Protein AF-X0UJY9-F1 (afdb_monomer)

Foldseek 3Di:
DDQPDADPPDQFFDPLFDTDPDDDAAQPPDADDDPRLVVLVCCCVDCLVCVQVPDPCNPCQDFLLVHQHHDAQVVLQSLLVLLSSCLRNVPVSSPVVNVSSVVSQLVQADPQLDTTGPCQPQCQAPQDRATARLCVNVLRNLSSLRSVCRRPVPPSSLVSVVSNLSSQLPQDPRHYQDADDAPDCAPPRHPDSSSSVLQQVLLSCLVSLSVSCSVPNDCSSVVSNVVSLVSNYAQNPPQRDPPPVSSVNVVCRLVSCCRNPVDCVSVD

Mean predicted aligned error: 4.6 Å

Solvent-accessible surface area (backbone atoms only — not comparable to full-atom values): 14941 Å² total; per-residue (Å²): 122,83,60,92,62,80,65,89,88,52,90,42,61,39,87,79,39,48,72,61,72,77,65,78,76,49,53,69,77,67,76,70,56,71,72,59,33,52,54,51,51,50,35,52,78,29,65,72,55,46,36,64,83,77,36,78,67,58,38,82,47,16,3,44,52,63,28,90,45,69,46,53,51,69,52,21,53,50,44,35,53,43,42,54,49,16,68,63,70,61,42,68,69,49,38,51,53,41,52,53,50,51,55,32,32,61,68,32,55,45,95,74,19,51,62,38,25,64,86,35,49,67,41,65,24,92,78,39,98,49,38,28,50,54,57,48,34,49,51,39,35,50,53,33,50,50,44,46,28,53,58,70,62,49,70,68,46,61,60,49,54,54,32,31,53,49,29,63,62,65,45,52,80,90,30,38,70,60,72,71,59,87,96,46,92,39,50,85,59,44,88,52,58,69,64,33,58,33,18,67,40,28,46,63,42,33,66,58,40,49,52,49,30,45,75,74,50,62,69,69,43,57,56,41,35,50,48,33,46,70,38,24,51,71,63,76,56,98,64,44,34,91,52,67,68,50,32,63,57,48,70,48,43,38,59,60,48,28,34,61,68,70,47,69,79,41,78,110

pLDDT: mean 91.96, std 9.15, range [49.34, 98.88]

Sequence (268 aa):
PDVSKANRHYVSNRGALTPNPLVKLPLGAVRPKGWLKHQLDLMVDGMIGRLQEVSHFLADDNGWLGGEKEGWEEQAYWFRGFYAMARLTGDERCCRIADEWIEKVLATAEADGYYGPSCCKDIKSRKSTRKVTDLWPHMIMNDALILHHEFTGDERIIPLLKKFFRYCKNIPEREFIPPLTRGIDVAPEFDSWKITVQIPRAVDMCPQIYWLYNHVGGKWLLDLATRFHQHCSGPEDNWLARHIVNFTQRFSYPGIYFQQSRRPWHLE

Secondary structure (DSSP, 8-state):
---SS--SSS--PPTTSPP-SSPPPPTTSS---HHHHHHHHHHHHSHHHHGGGT-GGGSTTSGGGT-SS--SHHHHHHHHHHHHHHHHH--HHHHHHHHHHHHHHHHT--TTS--S-GGGSSEEPSSSS-EE---HHHHHHHHHHHHHHHHH--TTHHHHHHHHHHHHHHS-GGGSSPPPPTT-SS-TTSS-THHHHTTTTGGGGHHHHHHHHHHH--HHHHHHHHHHHHHSPPPSSTTS-SSHHHHHHHTTHHHHHHHHH--GGG--

Structure (mmCIF, N/CA/C/O backbone):
data_AF-X0UJY9-F1
#
_entry.id   AF-X0UJY9-F1
#
loop_
_atom_site.group_PDB
_atom_site.id
_atom_site.type_symbol
_atom_site.label_atom_id
_atom_site.label_alt_id
_atom_site.label_comp_id
_atom_site.label_asym_id
_atom_site.label_entity_id
_atom_site.label_seq_id
_atom_site.pdbx_PDB_ins_code
_atom_site.Cartn_x
_atom_site.Cartn_y
_atom_site.Cartn_z
_atom_site.occupancy
_atom_site.B_iso_or_equiv
_atom_site.auth_seq_id
_atom_site.auth_comp_id
_atom_site.auth_asym_id
_atom_site.auth_atom_id
_atom_site.pdbx_PDB_model_num
ATOM 1 N N . PRO A 1 1 ? -14.573 -24.803 -1.722 1.00 66.62 1 PRO A N 1
ATOM 2 C CA . PRO A 1 1 ? -15.746 -23.896 -1.658 1.00 66.62 1 PRO A CA 1
ATOM 3 C C . PRO A 1 1 ? -16.282 -23.649 -3.069 1.00 66.62 1 PRO A C 1
ATOM 5 O O . PRO A 1 1 ? -15.478 -23.641 -3.997 1.00 66.62 1 PRO A O 1
ATOM 8 N N . ASP A 1 2 ? -17.597 -23.508 -3.238 1.00 74.81 2 ASP A N 1
ATOM 9 C CA . ASP A 1 2 ? -18.189 -23.223 -4.551 1.00 74.81 2 ASP A CA 1
ATOM 10 C C . ASP A 1 2 ? -17.760 -21.829 -5.048 1.00 74.81 2 ASP A C 1
ATOM 12 O O . ASP A 1 2 ? -17.785 -20.858 -4.295 1.00 74.81 2 ASP A O 1
ATOM 16 N N . VAL A 1 3 ? -17.348 -21.750 -6.313 1.00 79.88 3 VAL A N 1
ATOM 17 C CA . VAL A 1 3 ? -16.911 -20.526 -7.006 1.00 79.88 3 VAL A CA 1
ATOM 18 C C . VAL A 1 3 ? -17.793 -20.189 -8.215 1.00 79.88 3 VAL A C 1
ATOM 20 O O . VAL A 1 3 ? -17.467 -19.296 -8.995 1.00 79.88 3 VAL A O 1
ATOM 23 N N . SER A 1 4 ? -18.915 -20.895 -8.382 1.00 77.44 4 SER A N 1
ATOM 24 C CA . SER A 1 4 ? -19.861 -20.709 -9.489 1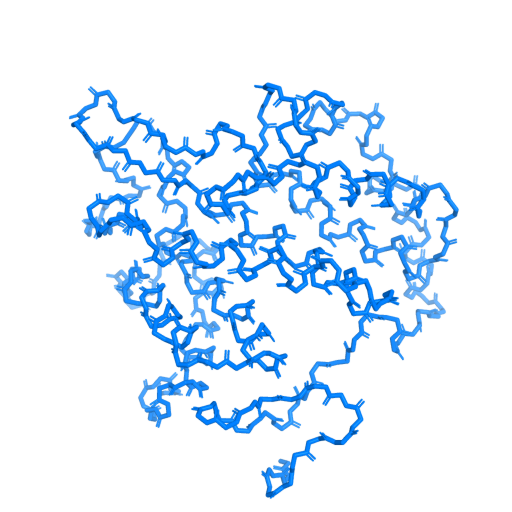.00 77.44 4 SER A CA 1
ATOM 25 C C . SER A 1 4 ? -20.606 -19.370 -9.439 1.00 77.44 4 SER A C 1
ATOM 27 O O . SER A 1 4 ? -21.122 -18.911 -10.459 1.00 77.44 4 SER A O 1
ATOM 29 N N . LYS A 1 5 ? -20.654 -18.720 -8.268 1.00 74.81 5 LYS A N 1
ATOM 30 C CA . LYS A 1 5 ? -21.301 -17.420 -8.048 1.00 74.81 5 LYS A CA 1
ATOM 31 C C . LYS A 1 5 ? -20.340 -16.442 -7.382 1.00 74.81 5 LYS A C 1
ATOM 33 O O . LYS A 1 5 ? -19.587 -16.808 -6.484 1.00 74.81 5 LYS A O 1
ATOM 38 N N . ALA A 1 6 ? -20.403 -15.181 -7.804 1.00 76.00 6 ALA A N 1
ATOM 39 C CA . ALA A 1 6 ? -19.649 -14.103 -7.174 1.00 76.00 6 ALA A CA 1
ATOM 40 C C . ALA A 1 6 ? -20.185 -13.794 -5.765 1.00 76.00 6 ALA A C 1
ATOM 42 O O . ALA A 1 6 ? -21.376 -13.959 -5.483 1.00 76.00 6 ALA A O 1
ATOM 43 N N . ASN A 1 7 ? -19.304 -13.311 -4.886 1.00 80.88 7 ASN A N 1
ATOM 44 C CA . ASN A 1 7 ? -19.707 -12.822 -3.573 1.00 80.88 7 ASN A CA 1
ATOM 45 C C . ASN A 1 7 ? -20.559 -11.551 -3.746 1.00 80.88 7 ASN A C 1
ATOM 47 O O . ASN A 1 7 ? -20.170 -10.633 -4.462 1.00 80.88 7 ASN A O 1
ATOM 51 N N . ARG A 1 8 ? -21.729 -11.506 -3.100 1.00 82.81 8 ARG A N 1
ATOM 52 C CA . ARG A 1 8 ? -22.664 -10.365 -3.159 1.00 82.81 8 ARG A CA 1
ATOM 53 C C . ARG A 1 8 ? -22.526 -9.372 -2.000 1.00 82.81 8 ARG A C 1
ATOM 55 O O . ARG A 1 8 ? -23.182 -8.340 -2.012 1.00 82.81 8 ARG A O 1
ATOM 62 N N . HIS A 1 9 ? -21.758 -9.724 -0.972 1.00 85.38 9 HIS A N 1
ATOM 63 C CA . HIS A 1 9 ? -21.620 -8.964 0.273 1.00 85.38 9 HIS A CA 1
ATOM 64 C C . HIS A 1 9 ? -20.364 -8.092 0.285 1.00 85.38 9 HIS A C 1
ATOM 66 O O . HIS A 1 9 ? -20.382 -7.011 0.864 1.00 85.38 9 HIS A O 1
ATOM 72 N N . TYR A 1 10 ? -19.292 -8.548 -0.363 1.00 88.69 10 TYR A N 1
ATOM 73 C CA . TYR A 1 10 ? -18.009 -7.852 -0.416 1.00 88.69 10 TYR A CA 1
ATOM 74 C C . TYR A 1 10 ? -17.441 -7.879 -1.830 1.00 88.69 10 TYR A C 1
ATOM 76 O O . TYR A 1 10 ? -17.706 -8.812 -2.593 1.00 88.69 10 TYR A O 1
ATOM 84 N N . VAL A 1 11 ? -16.628 -6.874 -2.160 1.00 89.12 11 VAL A N 1
ATOM 85 C CA . VAL A 1 11 ? -15.929 -6.793 -3.446 1.00 89.12 11 VAL A CA 1
ATOM 86 C C . VAL A 1 11 ? -15.069 -8.044 -3.635 1.00 89.12 11 VAL A C 1
ATOM 88 O O . VAL A 1 11 ? -14.169 -8.325 -2.846 1.00 89.12 11 VAL A O 1
ATOM 91 N N . SER A 1 12 ? -15.356 -8.803 -4.690 1.00 91.25 12 SER A N 1
ATOM 92 C CA . SER A 1 12 ? -14.607 -9.998 -5.077 1.00 91.25 12 SER A CA 1
ATOM 93 C C . SER A 1 12 ? -13.863 -9.788 -6.391 1.00 91.25 12 SER A C 1
ATOM 95 O O . SER A 1 12 ? -14.054 -8.784 -7.078 1.00 91.25 12 SER A O 1
ATOM 97 N N . ASN A 1 13 ? -13.054 -10.778 -6.768 1.00 93.19 13 ASN A N 1
ATOM 98 C CA . ASN A 1 13 ? -12.355 -10.776 -8.046 1.00 93.19 13 ASN A CA 1
ATOM 99 C C . ASN A 1 13 ? -13.318 -10.559 -9.219 1.00 93.19 13 ASN A C 1
ATOM 101 O O . ASN A 1 13 ? -14.254 -11.331 -9.434 1.00 93.19 13 ASN A O 1
ATOM 105 N N . ARG A 1 14 ? -13.070 -9.488 -9.972 1.00 93.25 14 ARG A N 1
ATOM 106 C CA . ARG A 1 14 ? -13.742 -9.179 -11.233 1.00 93.25 14 ARG A CA 1
ATOM 107 C C . ARG A 1 14 ? -13.273 -10.157 -12.317 1.00 93.25 14 ARG A C 1
ATOM 109 O O . ARG A 1 14 ? -12.194 -10.741 -12.216 1.00 93.25 14 ARG A O 1
ATOM 116 N N . GLY A 1 15 ? -14.073 -10.321 -13.377 1.00 88.81 15 GLY A N 1
ATOM 117 C CA . GLY A 1 15 ? -13.720 -11.152 -14.537 1.00 88.81 15 GLY A CA 1
ATOM 118 C C . GLY A 1 15 ? -12.308 -10.867 -15.069 1.00 88.81 15 GLY A C 1
ATOM 119 O O 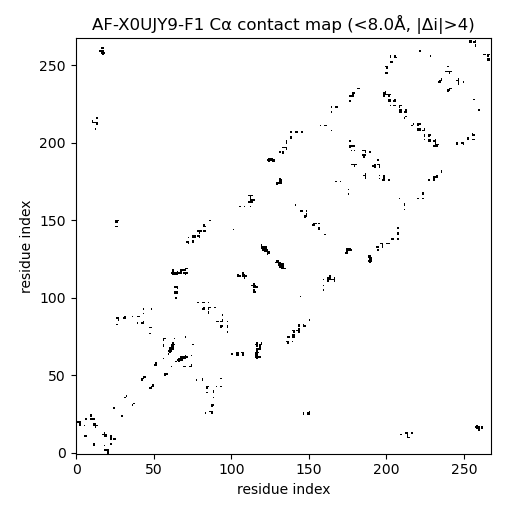. GLY A 1 15 ? -11.789 -9.776 -14.876 1.00 88.81 15 GLY A O 1
ATOM 120 N N . ALA A 1 16 ? -11.692 -11.846 -15.735 1.00 92.50 16 ALA A N 1
ATOM 121 C CA . ALA A 1 16 ? -10.251 -11.954 -16.037 1.00 92.50 16 ALA A CA 1
ATOM 122 C C . ALA A 1 16 ? -9.356 -12.395 -14.860 1.00 92.50 16 ALA A C 1
ATOM 124 O O . ALA A 1 16 ? -8.394 -13.119 -15.106 1.00 92.50 16 ALA A O 1
ATOM 125 N N . LEU A 1 17 ? -9.729 -12.131 -13.602 1.00 94.69 17 LEU A N 1
ATOM 126 C CA . LEU A 1 17 ? -9.126 -12.813 -12.449 1.00 94.69 17 LEU A CA 1
ATOM 127 C C . LEU A 1 17 ? -9.852 -14.139 -12.149 1.00 94.69 17 LEU A C 1
ATOM 129 O O . LEU A 1 17 ? -11.002 -14.334 -12.553 1.00 94.69 17 LEU A O 1
ATOM 133 N N . THR A 1 18 ? -9.177 -15.083 -11.498 1.00 92.75 18 THR A N 1
ATOM 134 C CA .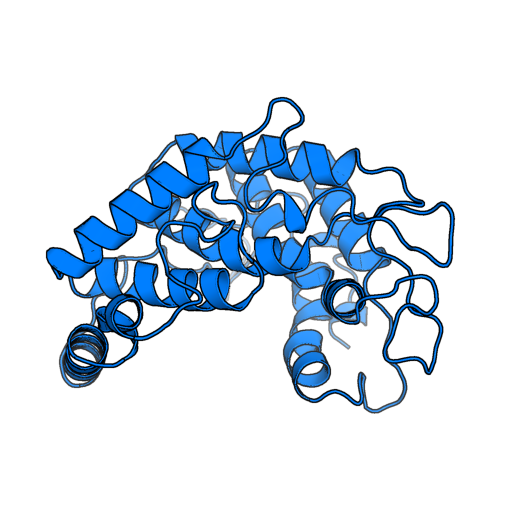 THR A 1 18 ? -9.764 -16.328 -10.983 1.00 92.75 18 THR A CA 1
ATOM 135 C C . THR A 1 18 ? -10.708 -15.989 -9.828 1.00 92.75 18 THR A C 1
ATOM 137 O O . THR A 1 18 ? -10.344 -15.163 -8.985 1.00 92.75 18 THR A O 1
ATOM 140 N N . PRO A 1 19 ? -11.904 -16.597 -9.744 1.00 90.44 19 PRO A N 1
ATOM 141 C CA . PRO A 1 19 ? -12.786 -16.415 -8.596 1.00 90.44 19 PRO A CA 1
ATOM 142 C C . PRO A 1 19 ? -12.069 -16.727 -7.277 1.00 90.44 19 PRO A C 1
ATOM 144 O O . PRO A 1 19 ? -11.432 -17.771 -7.148 1.00 90.44 19 PRO A O 1
ATOM 147 N N . ASN A 1 20 ? -12.179 -15.830 -6.295 1.00 86.31 20 ASN A N 1
ATOM 148 C CA . ASN A 1 20 ? -11.601 -16.048 -4.973 1.00 86.31 20 ASN A CA 1
ATOM 149 C C . ASN A 1 20 ? -12.651 -16.693 -4.045 1.00 86.31 20 ASN A C 1
ATOM 151 O O . ASN A 1 20 ? -13.625 -16.018 -3.697 1.00 86.31 20 ASN A O 1
ATOM 155 N N . PRO A 1 21 ? -12.474 -17.960 -3.620 1.00 84.88 21 PRO A N 1
ATOM 156 C CA . PRO A 1 21 ? -13.408 -18.624 -2.711 1.00 84.88 21 PRO A CA 1
ATOM 157 C C . PRO A 1 21 ? -13.386 -18.046 -1.287 1.00 84.88 21 PRO A C 1
ATOM 159 O O . PRO A 1 21 ? -14.316 -18.291 -0.522 1.00 84.88 21 PRO A O 1
ATOM 162 N N . LEU A 1 22 ? -12.333 -17.309 -0.919 1.00 88.31 22 LEU A N 1
ATOM 163 C CA . LEU A 1 22 ? -12.101 -16.742 0.408 1.00 88.31 22 LEU A CA 1
ATOM 164 C C . LEU A 1 22 ? -11.877 -15.230 0.288 1.00 88.31 22 LEU A C 1
ATOM 166 O O . LEU A 1 22 ? -10.753 -14.726 0.316 1.00 88.31 22 LEU A O 1
ATOM 170 N N . VAL A 1 23 ? -12.976 -14.495 0.116 1.00 89.50 23 VAL A N 1
ATOM 171 C CA . VAL A 1 23 ? -12.946 -13.030 0.030 1.00 89.50 23 VAL A CA 1
ATOM 172 C C . VAL A 1 23 ? -12.546 -12.441 1.386 1.00 89.50 23 VAL A C 1
ATOM 174 O O . VAL A 1 23 ? -13.140 -12.775 2.411 1.00 89.50 23 VAL A O 1
ATOM 177 N N . LYS A 1 24 ? -11.546 -11.552 1.383 1.00 91.06 24 LYS A N 1
ATOM 178 C CA . LYS A 1 24 ? -11.116 -10.798 2.568 1.00 91.06 24 LYS A CA 1
ATOM 179 C C . LYS A 1 24 ? -12.288 -9.959 3.096 1.00 91.06 24 LYS A C 1
ATOM 181 O O . LYS A 1 24 ? -12.947 -9.262 2.329 1.00 91.06 24 LYS A O 1
ATOM 186 N N . LEU A 1 25 ? -12.509 -9.990 4.408 1.00 93.38 25 LEU A N 1
ATOM 187 C CA . LEU A 1 25 ? -13.449 -9.084 5.066 1.00 93.38 25 LEU A CA 1
ATOM 188 C C . LEU A 1 25 ? -12.839 -7.673 5.178 1.00 93.38 25 LEU A C 1
ATOM 190 O O . LEU A 1 25 ? -11.663 -7.563 5.539 1.00 93.38 25 LEU A O 1
ATOM 194 N N . PRO A 1 26 ? -13.604 -6.601 4.899 1.00 94.19 26 PRO A N 1
ATOM 195 C CA . PRO A 1 26 ? -13.104 -5.237 5.033 1.00 94.19 26 PRO A CA 1
ATOM 196 C C . PRO A 1 26 ? -12.780 -4.911 6.4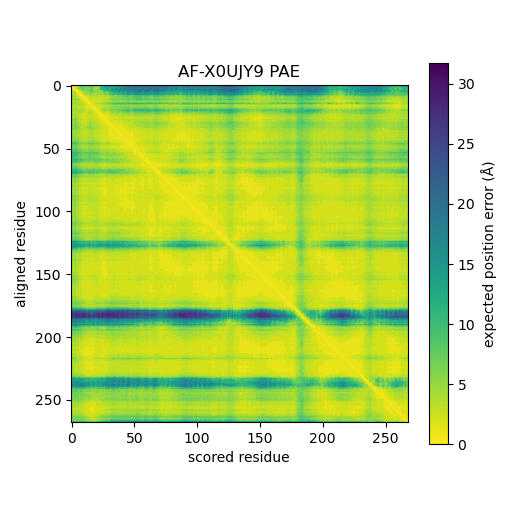96 1.00 94.19 26 PRO A C 1
ATOM 198 O O . PRO A 1 26 ? -13.348 -5.504 7.425 1.00 94.19 26 PRO A O 1
ATOM 201 N N . LEU A 1 27 ? -11.872 -3.955 6.710 1.00 95.62 27 LEU A N 1
ATOM 202 C CA . LEU A 1 27 ? -11.533 -3.496 8.056 1.00 95.62 27 LEU A CA 1
ATOM 203 C C . LEU A 1 27 ? -12.799 -3.073 8.820 1.00 95.62 27 LEU A C 1
ATOM 205 O O . LEU A 1 27 ? -13.642 -2.345 8.310 1.00 95.62 27 LEU A O 1
ATOM 209 N N . GLY A 1 28 ? -12.936 -3.545 10.059 1.00 94.19 28 GLY A N 1
ATOM 210 C CA . GLY A 1 28 ? -14.094 -3.261 10.910 1.00 94.19 28 GLY A CA 1
ATOM 211 C C . GLY A 1 28 ? -15.273 -4.230 10.769 1.00 94.19 28 GLY A C 1
ATOM 212 O O . GLY A 1 28 ? -16.159 -4.202 11.624 1.00 94.19 28 GLY A O 1
ATOM 213 N N . ALA A 1 29 ? -15.267 -5.138 9.784 1.00 95.19 29 ALA A N 1
ATOM 214 C CA . ALA A 1 29 ? -16.251 -6.226 9.707 1.00 95.19 29 ALA A CA 1
ATOM 215 C C . ALA A 1 29 ? -16.125 -7.224 10.874 1.00 95.19 29 ALA A C 1
ATOM 217 O O . ALA A 1 29 ? -17.100 -7.864 11.261 1.00 95.19 29 ALA A O 1
ATOM 218 N N . VAL A 1 30 ? -14.927 -7.337 11.454 1.00 93.75 30 VAL A N 1
ATOM 219 C CA . VAL A 1 30 ? -14.656 -8.104 12.673 1.00 93.75 30 VAL A CA 1
ATOM 220 C C . VAL A 1 30 ? -14.234 -7.136 13.771 1.00 93.75 30 VAL A C 1
ATOM 222 O O . VAL A 1 30 ? -13.411 -6.249 13.541 1.00 93.75 30 VAL A O 1
ATOM 225 N N . ARG A 1 31 ? -14.795 -7.306 14.973 1.00 93.50 31 ARG A N 1
ATOM 226 C CA . ARG A 1 31 ? -14.472 -6.485 16.147 1.00 93.50 31 ARG A CA 1
ATOM 227 C C . ARG A 1 31 ? -13.736 -7.312 17.201 1.00 93.50 31 ARG A C 1
ATOM 229 O O . ARG A 1 31 ? -14.208 -8.401 17.537 1.00 93.50 31 ARG A O 1
ATOM 236 N N . PRO A 1 32 ? -12.609 -6.813 17.736 1.00 95.19 32 PRO A N 1
ATOM 237 C CA . PRO A 1 32 ? -11.856 -7.520 18.762 1.00 95.19 32 PRO A CA 1
ATOM 238 C C . PRO A 1 32 ? -12.643 -7.560 20.081 1.00 95.19 32 PRO A C 1
ATOM 240 O O . PRO A 1 32 ? -13.285 -6.584 20.469 1.00 95.19 32 PRO A O 1
ATOM 243 N N . LYS A 1 33 ? -12.576 -8.689 20.793 1.00 96.62 33 LYS A N 1
ATOM 244 C CA . LYS A 1 33 ? -13.115 -8.875 22.154 1.00 96.62 33 LYS A CA 1
ATOM 245 C C . LYS A 1 33 ? -12.143 -9.711 22.993 1.00 96.62 33 LYS A C 1
ATOM 247 O O . LYS A 1 33 ? -11.236 -10.338 22.444 1.00 96.62 33 LYS A O 1
ATOM 252 N N . GLY A 1 34 ? -12.341 -9.727 24.312 1.00 97.56 34 GLY A N 1
ATOM 253 C CA . GLY A 1 34 ? -11.560 -10.549 25.242 1.00 97.56 34 GLY A CA 1
ATOM 254 C C . GLY A 1 34 ? -10.056 -10.289 25.135 1.00 97.56 34 GLY A C 1
ATOM 255 O O . GLY A 1 34 ? -9.628 -9.137 25.078 1.00 97.56 34 GLY A O 1
ATOM 256 N N . TRP A 1 35 ? -9.266 -11.363 25.062 1.00 98.12 35 TRP A N 1
ATOM 257 C CA . TRP A 1 35 ? -7.805 -11.282 24.990 1.00 98.12 35 TRP A CA 1
ATOM 258 C C . TRP A 1 35 ? -7.303 -10.420 23.822 1.00 98.12 35 TRP A C 1
ATOM 260 O O . TRP A 1 35 ? -6.432 -9.582 24.026 1.00 98.12 35 TRP A O 1
ATOM 270 N N . LEU A 1 36 ? -7.893 -10.541 22.625 1.00 96.62 36 LEU A N 1
ATOM 271 C CA . LEU A 1 36 ? -7.452 -9.759 21.464 1.00 96.62 36 LEU A CA 1
ATOM 272 C C . LEU A 1 36 ? -7.706 -8.255 21.647 1.00 96.62 36 LEU A C 1
ATOM 274 O O . LEU A 1 36 ? -6.856 -7.447 21.287 1.00 96.62 36 LEU A O 1
ATOM 278 N N . LYS A 1 37 ? -8.850 -7.872 22.232 1.00 97.31 37 LYS A N 1
ATOM 279 C CA . LYS A 1 37 ? -9.122 -6.463 22.569 1.00 97.31 37 LYS A CA 1
ATOM 280 C C . LYS A 1 37 ? -8.100 -5.948 23.577 1.00 97.31 37 LYS A C 1
ATOM 282 O O . LYS A 1 37 ? -7.539 -4.884 23.361 1.00 97.31 37 LYS A O 1
ATOM 287 N N . HIS A 1 38 ? -7.805 -6.736 24.607 1.00 98.00 38 HIS A N 1
ATOM 288 C CA . HIS A 1 38 ? -6.805 -6.369 25.603 1.00 98.00 38 HIS A CA 1
ATOM 289 C C . HIS A 1 38 ? -5.402 -6.189 24.996 1.00 98.00 38 HIS A C 1
ATOM 291 O O . HIS A 1 38 ? -4.722 -5.228 25.330 1.00 98.00 38 HIS A O 1
ATOM 297 N N . GLN A 1 39 ? -4.980 -7.054 24.064 1.00 97.88 39 GLN A N 1
ATOM 298 C CA . GLN A 1 39 ? -3.701 -6.875 23.363 1.00 97.88 39 GLN A CA 1
ATOM 299 C C . GLN A 1 39 ? -3.663 -5.578 22.543 1.00 97.88 39 GLN A C 1
ATOM 301 O O . GLN A 1 39 ? -2.655 -4.881 22.563 1.00 97.88 39 GLN A O 1
ATOM 306 N N . LEU A 1 40 ? -4.755 -5.224 21.860 1.00 97.56 40 LEU A N 1
ATOM 307 C CA . LEU A 1 40 ? -4.824 -3.962 21.120 1.00 97.56 40 LEU A CA 1
ATOM 308 C C . LEU A 1 40 ? -4.789 -2.742 22.048 1.00 97.56 40 LEU A C 1
ATOM 310 O O . LEU A 1 40 ? -4.131 -1.764 21.714 1.00 97.56 40 LEU A O 1
ATOM 314 N N . ASP A 1 41 ? -5.430 -2.813 23.215 1.00 97.75 41 ASP A N 1
ATOM 315 C CA . ASP A 1 41 ? -5.370 -1.744 24.221 1.00 97.75 41 ASP A CA 1
ATOM 316 C C . ASP A 1 41 ? -3.934 -1.550 24.731 1.00 97.75 41 ASP A C 1
ATOM 318 O O . ASP A 1 41 ? -3.423 -0.433 24.756 1.00 97.75 41 ASP A O 1
ATOM 322 N N . LEU A 1 42 ? -3.217 -2.648 25.002 1.00 98.19 42 LEU A N 1
ATOM 323 C CA . LEU A 1 42 ? -1.790 -2.591 25.339 1.00 98.19 42 LEU A CA 1
ATOM 324 C C . LEU A 1 42 ? -0.934 -2.007 24.204 1.00 98.19 42 LEU A C 1
ATOM 326 O O . LEU A 1 42 ? 0.062 -1.344 24.472 1.00 98.19 42 LEU A O 1
ATOM 330 N N . MET A 1 43 ? -1.289 -2.237 22.936 1.00 97.62 43 MET A N 1
ATOM 331 C CA . MET A 1 43 ? -0.582 -1.638 21.798 1.00 97.62 43 MET A CA 1
ATOM 332 C C . MET A 1 43 ? -0.865 -0.135 21.662 1.00 97.62 43 MET A C 1
ATOM 334 O O . MET A 1 43 ? 0.046 0.605 21.281 1.00 97.62 43 MET A O 1
ATOM 338 N N . VAL A 1 44 ? -2.084 0.314 21.989 1.00 98.19 44 VAL A N 1
ATOM 339 C CA . VAL A 1 44 ? -2.472 1.737 22.030 1.00 98.19 44 VAL A CA 1
ATOM 340 C C . VAL A 1 44 ? -1.671 2.491 23.096 1.00 98.19 44 VAL A C 1
ATOM 342 O O . VAL A 1 44 ? -1.146 3.574 22.815 1.00 98.19 44 VAL A O 1
ATOM 345 N N . ASP A 1 45 ? -1.533 1.901 24.283 1.00 97.62 45 ASP A N 1
ATOM 346 C CA . ASP A 1 45 ? -0.786 2.492 25.402 1.00 97.62 45 ASP A CA 1
ATOM 347 C C . ASP A 1 45 ? 0.731 2.259 25.303 1.00 97.62 45 ASP A C 1
ATOM 349 O O . ASP A 1 45 ? 1.528 2.940 25.956 1.00 97.62 45 ASP A O 1
ATOM 353 N N . GLY A 1 46 ? 1.135 1.286 24.487 1.00 96.25 46 GLY A N 1
ATOM 354 C CA . GLY A 1 46 ? 2.512 0.857 24.297 1.00 96.25 46 GLY A CA 1
ATOM 355 C C . GLY A 1 46 ? 3.204 1.496 23.095 1.00 96.25 46 GLY A C 1
ATOM 356 O O . GLY A 1 46 ? 2.854 2.574 22.612 1.00 96.25 46 GLY A O 1
ATOM 357 N N . MET A 1 47 ? 4.231 0.799 22.599 1.00 92.62 47 MET A N 1
ATOM 358 C CA . MET A 1 47 ? 5.153 1.343 21.601 1.00 92.62 47 MET A CA 1
ATOM 359 C C . MET A 1 47 ? 4.453 1.763 20.307 1.00 92.62 47 MET A C 1
ATOM 361 O O . MET A 1 47 ? 4.779 2.812 19.779 1.00 92.62 47 MET A O 1
ATOM 365 N N . ILE A 1 48 ? 3.490 0.992 19.793 1.00 94.56 48 ILE A N 1
ATOM 366 C CA . ILE A 1 48 ? 2.851 1.292 18.499 1.00 94.56 48 ILE A CA 1
ATOM 367 C C . ILE A 1 48 ? 2.029 2.578 18.585 1.00 94.56 48 ILE A C 1
ATOM 369 O O . ILE A 1 48 ? 2.181 3.454 17.733 1.00 94.56 48 ILE A O 1
ATOM 373 N N . GLY A 1 49 ? 1.192 2.707 19.616 1.00 96.94 49 GLY A N 1
ATOM 374 C CA . GLY A 1 49 ? 0.335 3.871 19.806 1.00 96.94 49 GLY A CA 1
ATOM 375 C C . GLY A 1 49 ? 1.083 5.138 20.209 1.00 96.94 49 GLY A C 1
ATOM 376 O O . GLY A 1 49 ? 0.572 6.232 19.976 1.00 96.94 49 GLY A O 1
ATOM 377 N N . ARG A 1 50 ? 2.289 5.012 20.775 1.00 96.62 50 ARG A N 1
ATOM 378 C CA . ARG A 1 50 ? 3.103 6.133 21.275 1.00 96.62 50 ARG A CA 1
ATOM 379 C C . ARG A 1 50 ? 4.416 6.336 20.519 1.00 96.62 50 ARG A C 1
ATOM 381 O O . ARG A 1 50 ? 5.249 7.128 20.947 1.00 96.62 50 ARG A O 1
ATOM 388 N N . LEU A 1 51 ? 4.619 5.657 19.384 1.00 95.56 51 LEU A N 1
ATOM 389 C CA . LEU A 1 51 ? 5.914 5.657 18.689 1.00 95.56 51 LEU A CA 1
ATOM 390 C C . LEU A 1 51 ? 6.368 7.064 18.273 1.00 95.56 51 LEU A C 1
ATOM 392 O O . LEU A 1 51 ? 7.565 7.336 18.265 1.00 95.56 51 LEU A O 1
ATOM 396 N N . GLN A 1 52 ? 5.430 7.966 17.971 1.00 92.25 52 GLN A N 1
ATOM 397 C CA . GLN A 1 52 ? 5.716 9.367 17.632 1.00 92.25 52 GLN A CA 1
ATOM 398 C C . GLN A 1 52 ? 6.411 10.147 18.748 1.00 92.25 52 GLN A C 1
ATOM 400 O O . GLN A 1 52 ? 7.135 11.093 18.465 1.00 92.25 52 GLN A O 1
ATOM 405 N N . GLU A 1 53 ? 6.231 9.748 20.006 1.00 93.50 53 GLU A N 1
ATOM 406 C CA . GLU A 1 53 ? 6.853 10.425 21.145 1.00 93.50 53 GLU A CA 1
ATOM 407 C C . GLU A 1 53 ? 8.360 10.145 21.234 1.00 93.50 53 GLU A C 1
ATOM 409 O O . GLU A 1 53 ? 9.083 10.875 21.908 1.00 93.50 53 GLU A O 1
ATOM 414 N N . VAL A 1 54 ? 8.840 9.079 20.581 1.00 90.69 54 VAL A N 1
ATOM 415 C CA . VAL A 1 54 ? 10.213 8.575 20.764 1.00 90.69 54 VAL A CA 1
ATOM 416 C C . VAL A 1 54 ? 10.970 8.302 19.462 1.00 90.69 54 VAL A C 1
ATOM 418 O O . VAL A 1 54 ? 12.197 8.236 19.482 1.00 90.69 54 VAL A O 1
ATOM 421 N N . SER A 1 55 ? 10.284 8.132 18.329 1.00 93.00 55 SER A N 1
ATOM 422 C CA . SER A 1 55 ? 10.910 7.767 17.055 1.00 93.00 55 SER A CA 1
ATOM 423 C C . SER A 1 55 ? 11.083 8.970 16.140 1.00 93.00 55 SER A C 1
ATOM 425 O O . SER A 1 55 ? 10.109 9.544 15.652 1.00 93.00 55 SER A O 1
ATOM 427 N N . HIS A 1 56 ? 12.335 9.290 15.811 1.00 91.50 56 HIS A N 1
ATOM 428 C CA . HIS A 1 56 ? 12.654 10.356 14.858 1.00 91.50 56 HIS A CA 1
ATOM 429 C C . HIS A 1 56 ? 12.114 10.082 13.444 1.00 91.50 56 HIS A C 1
ATOM 431 O O . HIS A 1 56 ? 11.953 11.017 12.665 1.00 91.50 56 HIS A O 1
ATOM 437 N N . PHE A 1 57 ? 11.833 8.819 13.094 1.00 91.19 57 PHE A N 1
ATOM 438 C CA . PHE A 1 57 ? 11.257 8.459 11.796 1.00 91.19 57 PHE A CA 1
ATOM 439 C C . PHE A 1 57 ? 9.838 9.003 11.616 1.00 91.19 57 PHE A C 1
ATOM 441 O O . PHE A 1 57 ? 9.428 9.249 10.485 1.00 91.19 57 PHE A O 1
ATOM 448 N N . LEU A 1 58 ? 9.096 9.190 12.712 1.00 94.00 58 LEU A N 1
ATOM 449 C CA . LEU A 1 58 ? 7.714 9.674 12.693 1.00 94.00 58 LEU A CA 1
ATOM 450 C C . LEU A 1 58 ? 7.598 11.170 13.008 1.00 94.00 58 LEU A C 1
ATOM 452 O O . LEU A 1 58 ? 6.493 11.649 13.249 1.00 94.00 58 LEU A O 1
ATOM 456 N N . ALA A 1 59 ? 8.717 11.900 13.014 1.00 91.81 59 ALA A N 1
ATOM 457 C CA . ALA A 1 59 ? 8.713 13.349 13.173 1.00 91.81 59 ALA A CA 1
ATOM 458 C C . ALA A 1 59 ? 7.897 14.029 12.059 1.00 91.81 59 ALA A C 1
ATOM 460 O O . ALA A 1 59 ? 7.773 13.493 10.957 1.00 91.81 59 ALA A O 1
ATOM 461 N N . ASP A 1 60 ? 7.366 15.223 12.326 1.00 90.62 60 ASP A N 1
ATOM 462 C CA . ASP A 1 60 ? 6.469 15.936 11.403 1.00 90.62 60 ASP A CA 1
ATOM 463 C C . ASP A 1 60 ? 7.083 16.252 10.033 1.00 90.62 60 ASP A C 1
ATOM 465 O O . ASP A 1 60 ? 6.353 16.420 9.059 1.00 90.62 60 ASP A O 1
ATOM 469 N N . ASP A 1 61 ? 8.412 16.310 9.944 1.00 93.19 61 ASP A N 1
ATOM 470 C CA . ASP A 1 61 ? 9.153 16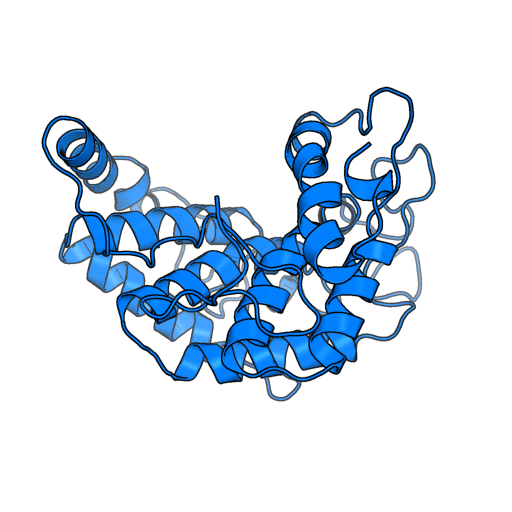.591 8.717 1.00 93.19 61 ASP A CA 1
ATOM 471 C C . ASP A 1 61 ? 9.568 15.332 7.937 1.00 93.19 61 ASP A C 1
ATOM 473 O O . ASP A 1 61 ? 10.391 15.418 7.021 1.00 93.19 61 ASP A O 1
ATOM 477 N N . ASN A 1 62 ? 8.999 14.164 8.265 1.00 95.31 62 ASN A N 1
ATOM 478 C CA . ASN A 1 62 ? 9.208 12.942 7.491 1.00 95.31 62 ASN A CA 1
ATOM 479 C C . ASN A 1 62 ? 8.555 13.018 6.098 1.00 95.31 62 ASN A C 1
ATOM 481 O O . ASN A 1 62 ? 7.535 13.680 5.886 1.00 95.31 62 ASN A O 1
ATOM 485 N N . GLY A 1 63 ? 9.141 12.300 5.139 1.00 96.81 63 GLY A N 1
ATOM 486 C CA . GLY A 1 63 ? 8.785 12.432 3.727 1.00 96.81 63 GLY A CA 1
ATOM 487 C C . GLY A 1 63 ? 7.363 11.986 3.371 1.00 96.81 63 GLY A C 1
ATOM 488 O O . GLY A 1 63 ? 6.787 12.499 2.414 1.00 96.81 63 GLY A O 1
ATOM 489 N N . TRP A 1 64 ? 6.745 11.084 4.144 1.00 97.69 64 TRP A N 1
ATOM 490 C CA . TRP A 1 64 ? 5.349 10.681 3.910 1.00 97.69 64 TRP A CA 1
ATOM 491 C C . TRP A 1 64 ? 4.345 11.786 4.233 1.00 97.69 64 TRP A C 1
ATOM 493 O O . TRP A 1 64 ? 3.237 11.781 3.701 1.00 97.69 64 TRP A O 1
ATOM 503 N N . LEU A 1 65 ? 4.745 12.739 5.073 1.00 96.75 65 LEU A N 1
ATOM 504 C CA . LEU A 1 65 ? 3.942 13.891 5.468 1.00 96.75 65 LEU A CA 1
ATOM 505 C C . LEU A 1 65 ? 4.248 15.145 4.632 1.00 96.75 65 LEU A C 1
ATOM 507 O O . LEU A 1 65 ? 3.762 16.226 4.956 1.00 96.75 65 LEU A O 1
ATOM 511 N N . GLY A 1 66 ? 5.041 15.006 3.561 1.00 95.12 66 GLY A N 1
ATOM 512 C CA . GLY A 1 66 ? 5.460 16.107 2.690 1.00 95.12 66 GLY A CA 1
ATOM 513 C C . GLY A 1 66 ? 6.711 16.854 3.163 1.00 95.12 66 GLY A C 1
ATOM 514 O O . GLY A 1 66 ? 7.049 17.884 2.585 1.00 95.12 66 GLY A O 1
ATOM 515 N N . GLY A 1 67 ? 7.394 16.360 4.200 1.00 94.69 67 GLY A N 1
ATOM 516 C CA . GLY A 1 67 ? 8.655 16.930 4.667 1.00 94.69 67 GLY A CA 1
ATOM 517 C C . GLY A 1 67 ? 9.874 16.498 3.840 1.00 94.69 67 GLY A C 1
ATOM 518 O O . GLY A 1 67 ? 9.786 15.669 2.935 1.00 94.69 67 GLY A O 1
ATOM 519 N N . GLU A 1 68 ? 11.035 17.073 4.157 1.00 91.00 68 GLU A N 1
ATOM 520 C CA . GLU A 1 68 ? 12.289 16.848 3.417 1.00 91.00 68 GLU A CA 1
ATOM 521 C C . GLU A 1 68 ? 13.115 15.664 3.943 1.00 91.00 68 GLU A C 1
ATOM 523 O O . GLU A 1 68 ? 14.094 15.261 3.308 1.00 91.00 68 GLU A O 1
ATOM 528 N N . LYS A 1 69 ? 12.757 15.102 5.106 1.00 91.12 69 LYS A N 1
ATOM 529 C CA . LYS A 1 69 ? 13.482 13.965 5.678 1.00 91.12 69 LYS A CA 1
ATOM 530 C C . LYS A 1 69 ? 13.097 12.647 5.009 1.00 91.12 69 LYS A C 1
ATOM 532 O O . LYS A 1 69 ? 12.302 12.559 4.074 1.00 91.12 69 LYS A O 1
ATOM 537 N N . GLU A 1 70 ? 13.710 11.585 5.510 1.00 89.00 70 GLU A N 1
ATOM 538 C CA . GLU A 1 70 ? 13.433 10.217 5.111 1.00 89.00 70 GLU A CA 1
ATOM 539 C C . GLU A 1 70 ? 11.934 9.883 5.187 1.00 89.00 70 GLU A C 1
ATOM 541 O O . GLU A 1 70 ? 11.209 10.342 6.071 1.00 89.00 70 GLU A O 1
ATOM 546 N N . GLY A 1 71 ? 11.470 9.079 4.238 1.00 92.12 71 GLY A N 1
ATOM 547 C CA . GLY A 1 71 ? 10.104 8.570 4.177 1.00 92.12 71 GLY A CA 1
ATOM 548 C C . GLY A 1 71 ? 10.111 7.188 3.544 1.00 92.12 71 GLY A C 1
ATOM 549 O O . GLY A 1 71 ? 9.506 6.974 2.506 1.00 92.12 71 GLY A O 1
ATOM 550 N N . TRP A 1 72 ? 10.890 6.266 4.097 1.00 95.06 72 TRP A N 1
ATOM 551 C CA . TRP A 1 72 ? 11.058 4.950 3.498 1.00 95.06 72 TRP A CA 1
ATOM 552 C C . TRP A 1 72 ? 10.061 3.947 4.099 1.00 95.06 72 TRP A C 1
ATOM 554 O O . TRP A 1 72 ? 8.872 4.259 4.230 1.00 95.06 72 TRP A O 1
ATOM 564 N N . GLU A 1 73 ? 10.494 2.722 4.395 1.00 94.88 73 GLU A N 1
ATOM 565 C CA . GLU A 1 73 ? 9.599 1.639 4.803 1.00 94.88 73 GLU A CA 1
ATOM 566 C C . GLU A 1 73 ? 9.153 1.744 6.267 1.00 94.88 73 GLU A C 1
ATOM 568 O O . GLU A 1 73 ? 8.056 1.301 6.599 1.00 94.88 73 GLU A O 1
ATOM 573 N N . GLU A 1 74 ? 9.953 2.356 7.143 1.00 95.31 74 GLU A N 1
ATOM 574 C CA . GLU A 1 74 ? 9.724 2.415 8.589 1.00 95.31 74 GLU A CA 1
ATOM 575 C C . GLU A 1 74 ? 8.394 3.106 8.922 1.00 95.31 74 GLU A C 1
ATOM 577 O O . GLU A 1 74 ? 7.570 2.578 9.677 1.00 95.31 74 GLU A O 1
ATOM 582 N N . GLN A 1 75 ? 8.154 4.266 8.305 1.00 96.75 75 GLN A N 1
ATOM 583 C CA . GLN A 1 75 ? 6.916 5.030 8.451 1.00 96.75 75 GLN A CA 1
ATOM 584 C C . GLN A 1 75 ? 5.718 4.276 7.873 1.00 96.75 75 GLN A C 1
ATOM 586 O O . GLN A 1 75 ? 4.666 4.210 8.507 1.00 96.75 75 GLN A O 1
ATOM 591 N N . ALA A 1 76 ? 5.877 3.690 6.682 1.00 97.25 76 ALA A N 1
ATOM 592 C CA . ALA A 1 76 ? 4.807 2.968 6.006 1.00 97.25 76 ALA A CA 1
ATOM 593 C C . ALA A 1 76 ? 4.389 1.714 6.794 1.00 97.25 76 ALA A C 1
ATOM 595 O O . ALA A 1 76 ? 3.194 1.463 6.969 1.00 97.25 76 ALA 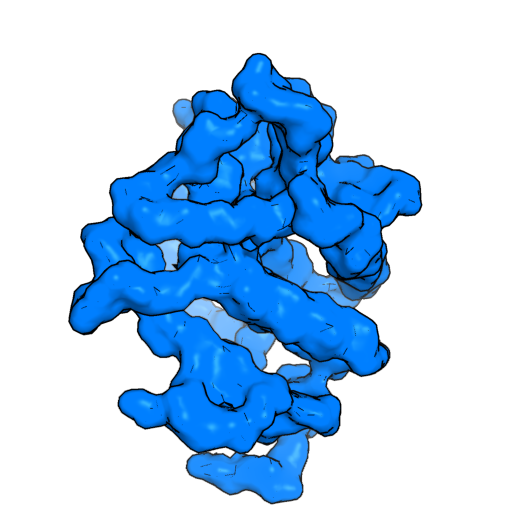A O 1
ATOM 596 N N . TYR A 1 77 ? 5.354 0.962 7.335 1.00 96.81 77 TYR A N 1
ATOM 597 C CA . TYR A 1 77 ? 5.095 -0.209 8.174 1.00 96.81 77 TYR A CA 1
ATOM 598 C C . TYR A 1 77 ? 4.386 0.155 9.469 1.00 96.81 77 TYR A C 1
ATOM 600 O O . TYR A 1 77 ? 3.387 -0.484 9.817 1.00 96.81 77 TYR A O 1
ATOM 608 N N . TRP A 1 78 ? 4.883 1.177 10.173 1.00 97.62 78 TRP A N 1
ATOM 609 C CA . TRP A 1 78 ? 4.217 1.658 11.375 1.00 97.62 78 TRP A CA 1
ATOM 610 C C . TRP A 1 78 ? 2.792 2.099 11.047 1.00 97.62 78 TRP A C 1
ATOM 612 O O . TRP A 1 78 ? 1.859 1.624 11.692 1.00 97.62 78 TRP A O 1
ATOM 622 N N . PHE A 1 79 ? 2.602 2.922 10.012 1.00 98.25 79 PHE A N 1
ATOM 623 C CA . PHE A 1 79 ? 1.295 3.492 9.707 1.00 98.25 79 PHE A CA 1
ATOM 624 C C . PHE A 1 79 ? 0.272 2.434 9.286 1.00 98.25 79 PHE A C 1
ATOM 626 O O . PHE A 1 79 ? -0.865 2.470 9.750 1.00 98.25 79 PHE A O 1
ATOM 633 N N . ARG A 1 80 ? 0.675 1.428 8.499 1.00 97.88 80 ARG A N 1
ATOM 634 C CA . ARG A 1 80 ? -0.183 0.285 8.148 1.00 97.88 80 ARG A CA 1
ATOM 635 C C . ARG A 1 80 ? -0.751 -0.414 9.385 1.00 97.88 80 ARG A C 1
ATOM 637 O O . ARG A 1 80 ? -1.949 -0.693 9.440 1.00 97.88 80 ARG A O 1
ATOM 644 N N . GLY A 1 81 ? 0.096 -0.713 10.372 1.00 97.25 81 GLY A N 1
ATOM 645 C CA . GLY A 1 81 ? -0.330 -1.364 11.614 1.00 97.25 81 GLY A CA 1
ATOM 646 C C . GLY A 1 81 ? -1.110 -0.424 12.535 1.00 97.25 81 GLY A C 1
ATOM 647 O O . GLY A 1 81 ? -2.172 -0.786 13.046 1.00 97.25 81 GLY A O 1
ATOM 648 N N . PHE A 1 82 ? -0.606 0.797 12.705 1.00 98.38 82 PHE A N 1
ATOM 649 C CA . PHE A 1 82 ? -1.196 1.836 13.539 1.00 98.38 82 PHE A CA 1
ATOM 650 C C . PHE A 1 82 ? -2.607 2.207 13.079 1.00 98.38 82 PHE A C 1
ATOM 652 O O . PHE A 1 82 ? -3.514 2.260 13.905 1.00 98.38 82 PHE A O 1
ATOM 659 N N . TYR A 1 83 ? -2.820 2.388 11.771 1.00 98.56 83 TYR A N 1
ATOM 660 C CA . TYR A 1 83 ? -4.127 2.713 11.204 1.00 98.56 83 TYR A CA 1
ATOM 661 C C . TYR A 1 83 ? -5.165 1.637 11.545 1.00 98.56 83 TYR A C 1
ATOM 663 O O . TYR A 1 83 ? -6.238 1.938 12.073 1.00 98.56 83 TYR A O 1
ATOM 671 N N . ALA A 1 84 ? -4.836 0.363 11.295 1.00 97.50 84 ALA A N 1
ATOM 672 C CA . ALA A 1 84 ? -5.729 -0.750 11.603 1.00 97.50 84 ALA A CA 1
ATOM 673 C C . ALA A 1 84 ? -6.045 -0.826 13.103 1.00 97.50 84 ALA A C 1
ATOM 675 O O . ALA A 1 84 ? -7.206 -0.991 13.479 1.00 97.50 84 ALA A O 1
ATOM 676 N N . MET A 1 85 ? -5.029 -0.666 13.956 1.00 97.94 85 MET A N 1
ATOM 677 C CA . MET A 1 85 ? -5.191 -0.634 15.408 1.00 97.94 85 MET A CA 1
ATOM 678 C C . MET A 1 85 ? -6.131 0.500 15.833 1.00 97.94 85 MET A C 1
ATOM 680 O O . MET A 1 85 ? -7.127 0.220 16.494 1.00 97.94 85 MET A O 1
ATOM 684 N N . ALA A 1 86 ? -5.873 1.737 15.395 1.00 98.25 86 ALA A N 1
ATOM 685 C CA . ALA A 1 86 ? -6.671 2.916 15.725 1.00 98.25 86 ALA A CA 1
ATOM 686 C C . ALA A 1 86 ? -8.157 2.715 15.390 1.00 98.25 86 ALA A C 1
ATOM 688 O O . ALA A 1 86 ? -9.028 2.916 16.234 1.00 98.25 86 ALA A O 1
ATOM 689 N N . ARG A 1 87 ? -8.460 2.237 14.175 1.00 98.06 87 ARG A N 1
ATOM 690 C CA . ARG A 1 87 ? -9.846 2.002 13.733 1.00 98.06 87 ARG A CA 1
ATOM 691 C C . ARG A 1 87 ? -10.537 0.834 14.436 1.00 98.06 87 ARG A C 1
ATOM 693 O O . ARG A 1 87 ? -11.765 0.823 14.545 1.00 98.06 87 ARG A O 1
ATOM 700 N N . LEU A 1 88 ? -9.786 -0.178 14.872 1.00 96.75 88 LEU A N 1
ATOM 701 C CA . LEU A 1 88 ? -10.348 -1.341 15.565 1.00 96.75 88 LEU A CA 1
ATOM 702 C C . LEU A 1 88 ? -10.582 -1.088 17.054 1.00 96.75 88 LEU A C 1
ATOM 704 O O . LEU A 1 88 ? -11.543 -1.638 17.596 1.00 96.75 88 LEU A O 1
ATOM 708 N N . THR A 1 89 ? -9.734 -0.288 17.704 1.00 97.19 89 THR A N 1
ATOM 709 C CA . THR A 1 89 ? -9.907 0.093 19.113 1.00 97.19 89 THR A CA 1
ATOM 710 C C . THR A 1 89 ? -10.872 1.257 19.281 1.00 97.19 89 THR A C 1
ATOM 712 O O . THR A 1 89 ? -11.576 1.299 20.287 1.00 97.19 89 THR A O 1
ATOM 715 N N . GLY A 1 90 ? -10.937 2.162 18.299 1.00 96.88 90 GLY A N 1
ATOM 716 C CA . GLY A 1 90 ? -11.702 3.402 18.407 1.00 96.88 90 GLY A CA 1
ATOM 717 C C . GLY A 1 90 ? -11.081 4.401 19.385 1.00 96.88 90 GLY A C 1
ATOM 718 O O . GLY A 1 90 ? -11.779 5.300 19.838 1.00 96.88 90 GLY A O 1
ATOM 719 N N . ASP A 1 91 ? -9.799 4.239 19.731 1.00 98.25 91 ASP A N 1
ATOM 720 C CA . ASP A 1 91 ? -9.092 5.186 20.595 1.00 98.25 91 ASP A CA 1
ATOM 721 C C . ASP A 1 91 ? -9.027 6.568 19.928 1.00 98.25 91 ASP A C 1
ATOM 723 O O . ASP A 1 91 ? -8.536 6.700 18.804 1.00 98.25 91 ASP A O 1
ATOM 727 N N . GLU A 1 92 ? -9.527 7.600 20.610 1.00 98.44 92 GLU A N 1
ATOM 728 C CA . GLU A 1 92 ? -9.722 8.930 20.023 1.00 98.44 92 GLU A CA 1
ATOM 729 C C . GLU A 1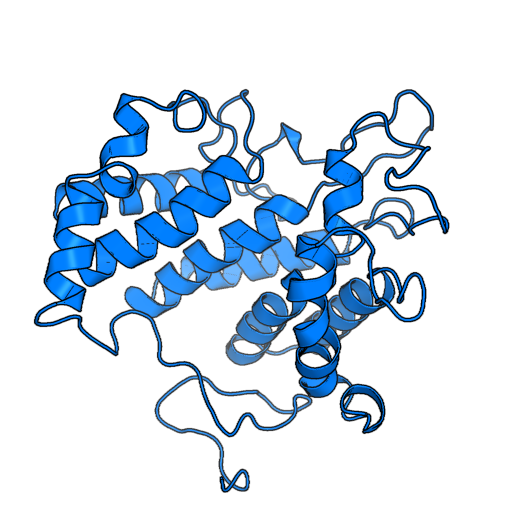 92 ? -8.404 9.594 19.610 1.00 98.44 92 GLU A C 1
ATOM 731 O O . GLU A 1 92 ? -8.334 10.259 18.573 1.00 98.44 92 GLU A O 1
ATOM 736 N N . ARG A 1 93 ? -7.340 9.406 20.401 1.00 98.12 93 ARG A N 1
ATOM 737 C CA . ARG A 1 93 ? -6.012 9.960 20.111 1.00 98.12 93 ARG A CA 1
ATOM 738 C C . ARG A 1 93 ? -5.418 9.275 18.887 1.00 98.12 93 ARG A C 1
ATOM 740 O O . ARG A 1 93 ? -4.983 9.960 17.962 1.00 98.12 93 ARG A O 1
ATOM 747 N N . CYS A 1 94 ? -5.426 7.944 18.853 1.00 98.56 94 CYS A N 1
ATOM 748 C CA . CYS A 1 94 ? -4.918 7.192 17.715 1.00 98.56 94 CYS A CA 1
ATOM 749 C C . CYS A 1 94 ? -5.742 7.437 16.443 1.00 98.56 94 CYS A C 1
ATOM 751 O O . CYS A 1 94 ? -5.157 7.546 15.368 1.00 98.56 94 CYS A O 1
ATOM 753 N N . CYS A 1 95 ? -7.069 7.576 16.545 1.00 98.69 95 CYS A N 1
ATOM 754 C CA . CYS A 1 95 ? -7.919 7.916 15.401 1.00 98.69 95 CYS A CA 1
ATOM 755 C C . CYS A 1 95 ? -7.567 9.287 14.822 1.00 98.69 95 CYS A C 1
ATOM 757 O O . CYS A 1 95 ? -7.379 9.386 13.615 1.00 98.69 95 CYS A O 1
ATOM 759 N N . ARG A 1 96 ? -7.394 10.307 15.671 1.00 98.56 96 ARG A N 1
ATOM 760 C CA . ARG A 1 96 ? -7.013 11.656 15.227 1.00 98.56 96 ARG A CA 1
ATOM 761 C C . ARG A 1 96 ? -5.680 11.658 14.486 1.00 98.56 96 ARG A C 1
ATOM 763 O O . ARG A 1 96 ? -5.586 12.194 13.391 1.00 98.56 96 ARG A O 1
ATOM 770 N N . ILE A 1 97 ? -4.676 10.992 15.052 1.00 98.00 97 ILE A N 1
ATOM 771 C CA . ILE A 1 97 ? -3.370 10.826 14.409 1.00 98.00 97 ILE A CA 1
ATOM 772 C C . ILE A 1 97 ? -3.515 10.109 13.059 1.00 98.00 97 ILE A C 1
ATOM 774 O O . ILE A 1 97 ? -2.867 10.485 12.084 1.00 98.00 97 ILE A O 1
ATOM 778 N N . ALA A 1 98 ? -4.343 9.062 12.998 1.00 98.50 98 ALA A N 1
ATOM 779 C CA . ALA A 1 98 ? -4.566 8.318 11.766 1.00 98.50 98 ALA A CA 1
ATOM 780 C C . ALA A 1 98 ? -5.220 9.191 10.685 1.00 98.50 98 ALA A C 1
ATOM 782 O O . ALA A 1 98 ? -4.791 9.141 9.534 1.00 98.50 98 ALA A O 1
ATOM 783 N N . ASP A 1 99 ? -6.207 10.007 11.060 1.00 98.62 99 ASP A N 1
ATOM 784 C CA . ASP A 1 99 ? -6.862 10.970 10.170 1.00 98.62 99 ASP A CA 1
ATOM 785 C C . ASP A 1 99 ? -5.864 12.018 9.655 1.00 98.62 99 ASP A C 1
ATOM 787 O O . ASP A 1 99 ? -5.770 12.241 8.449 1.00 98.62 99 ASP A O 1
ATOM 791 N N . GLU A 1 100 ? -5.051 12.599 10.542 1.00 98.12 100 GLU A N 1
ATOM 792 C CA . GLU A 1 100 ? -4.012 13.571 10.176 1.00 98.12 100 GLU A CA 1
ATOM 793 C C . GLU A 1 100 ? -2.993 12.989 9.190 1.00 98.12 100 GLU A C 1
ATOM 795 O O . GLU A 1 100 ? -2.623 13.647 8.216 1.00 98.12 100 GLU A O 1
ATOM 800 N N . TRP A 1 101 ? -2.556 11.746 9.405 1.00 98.25 101 TRP A N 1
ATOM 801 C CA . TRP A 1 101 ? -1.659 11.055 8.480 1.00 98.25 101 TRP A CA 1
ATOM 802 C C . TRP A 1 101 ? -2.300 10.819 7.114 1.00 98.25 101 TRP A C 1
ATOM 804 O O . TRP A 1 101 ? -1.637 11.044 6.104 1.00 98.25 101 TRP A O 1
ATOM 814 N N . ILE A 1 102 ? -3.571 10.401 7.056 1.00 98.75 102 ILE A N 1
ATOM 815 C CA . ILE A 1 102 ? -4.276 10.242 5.777 1.00 98.75 102 ILE A CA 1
ATOM 816 C C . ILE A 1 102 ? -4.303 11.573 5.027 1.00 98.75 102 ILE A C 1
ATOM 818 O O . ILE A 1 102 ? -3.887 11.612 3.872 1.00 98.75 102 ILE A O 1
ATOM 822 N N . GLU A 1 103 ? -4.724 12.666 5.667 1.00 98.69 103 GLU A N 1
ATOM 823 C CA . GLU A 1 103 ? -4.796 13.971 4.999 1.00 98.69 103 GLU A CA 1
ATOM 824 C C . GLU A 1 103 ? -3.422 14.447 4.512 1.00 98.69 103 GLU A C 1
ATOM 826 O O . GLU A 1 103 ? -3.290 14.876 3.363 1.00 98.69 103 GLU A O 1
ATOM 831 N N . LYS A 1 104 ? -2.379 14.307 5.339 1.00 98.19 104 LYS A N 1
ATOM 832 C CA . LYS A 1 104 ? -1.008 14.678 4.963 1.00 98.19 104 LYS A CA 1
ATOM 833 C C . LYS A 1 104 ? -0.486 13.823 3.800 1.00 98.19 104 LYS A C 1
ATOM 835 O O . LYS A 1 104 ? 0.052 14.382 2.849 1.00 98.19 104 LYS A O 1
ATOM 840 N N . VAL A 1 105 ? -0.705 12.503 3.805 1.00 98.50 105 VAL A N 1
ATOM 841 C CA . VAL A 1 105 ? -0.313 11.621 2.688 1.00 98.50 105 VAL A CA 1
ATOM 842 C C . VAL A 1 105 ? -1.078 11.983 1.412 1.00 98.50 105 VAL A C 1
ATOM 844 O O . VAL A 1 105 ? -0.466 12.088 0.351 1.00 98.50 105 VAL A O 1
ATOM 847 N N . LEU A 1 106 ? -2.390 12.231 1.483 1.00 98.69 106 LEU A N 1
ATOM 848 C CA . LEU A 1 106 ? -3.182 12.652 0.320 1.00 98.69 106 LEU A CA 1
ATOM 849 C C . LEU A 1 106 ? -2.695 13.984 -0.268 1.00 98.69 106 LEU A C 1
ATOM 851 O O . LEU A 1 106 ? -2.689 14.145 -1.490 1.00 98.69 106 LEU A O 1
ATOM 855 N N . ALA A 1 107 ? -2.250 14.912 0.581 1.00 98.38 107 ALA A N 1
ATOM 856 C CA . ALA A 1 107 ? -1.735 16.215 0.166 1.00 98.38 107 ALA A CA 1
ATOM 857 C C . ALA A 1 107 ? -0.405 16.141 -0.607 1.00 98.38 107 ALA A C 1
ATOM 859 O O . ALA A 1 107 ? -0.072 17.080 -1.326 1.00 98.38 107 ALA A O 1
ATOM 860 N N . THR A 1 108 ? 0.330 15.027 -0.523 1.00 98.19 108 THR A N 1
ATOM 861 C CA . THR A 1 108 ? 1.579 14.823 -1.286 1.00 98.19 108 THR A CA 1
ATOM 862 C C . THR A 1 108 ? 1.359 14.442 -2.756 1.00 98.19 108 THR A C 1
ATOM 864 O O . THR A 1 108 ? 2.326 14.240 -3.488 1.00 98.19 108 THR A O 1
ATOM 867 N N . ALA A 1 109 ? 0.109 14.293 -3.207 1.00 98.06 109 ALA A N 1
ATOM 868 C CA . ALA A 1 109 ? -0.190 13.874 -4.571 1.00 98.06 109 ALA A CA 1
ATOM 869 C C . ALA A 1 109 ? 0.252 14.915 -5.615 1.00 98.06 109 ALA A C 1
ATOM 871 O O . ALA A 1 109 ? -0.192 16.062 -5.617 1.00 98.06 109 ALA A O 1
ATOM 872 N N . GLU A 1 110 ? 1.068 14.477 -6.568 1.00 98.00 110 GLU A N 1
ATOM 873 C CA . GLU A 1 110 ? 1.602 15.290 -7.653 1.00 98.00 110 GLU A CA 1
ATOM 874 C C . GLU A 1 110 ? 0.761 15.191 -8.938 1.00 98.00 110 GLU A C 1
ATOM 876 O O . GLU A 1 110 ? -0.057 14.285 -9.141 1.00 98.00 110 GLU A O 1
ATOM 881 N N . ALA A 1 111 ? 0.987 16.133 -9.859 1.00 97.44 111 ALA A N 1
ATOM 882 C CA . ALA A 1 111 ? 0.264 16.213 -11.129 1.00 97.44 111 ALA A CA 1
ATOM 883 C C . ALA A 1 111 ? 0.508 15.005 -12.055 1.00 97.44 111 ALA A C 1
ATOM 885 O O . ALA A 1 111 ? -0.390 14.618 -12.807 1.00 97.44 111 ALA A O 1
ATOM 886 N N . ASP A 1 112 ? 1.695 14.394 -11.997 1.00 97.50 112 ASP A N 1
ATOM 887 C CA . ASP A 1 112 ? 2.050 13.213 -12.797 1.00 97.50 112 ASP A CA 1
ATOM 888 C C . ASP A 1 112 ? 1.509 11.892 -12.217 1.00 97.50 112 ASP A C 1
ATOM 890 O O . ASP A 1 112 ? 1.582 10.849 -12.871 1.00 97.50 112 ASP A O 1
ATOM 894 N N . GLY A 1 113 ? 0.912 11.952 -11.025 1.00 98.31 113 GLY A N 1
ATOM 895 C CA . GLY A 1 113 ? 0.295 10.833 -10.328 1.00 98.31 113 GLY A CA 1
ATOM 896 C C . GLY A 1 113 ? 1.162 10.185 -9.254 1.00 98.31 113 GLY A C 1
ATOM 897 O O . GLY A 1 113 ? 0.643 9.320 -8.550 1.00 98.31 113 GLY A O 1
ATOM 898 N N . TYR A 1 114 ? 2.425 10.585 -9.086 1.00 98.62 114 TYR A N 1
ATOM 899 C CA . TYR A 1 114 ? 3.194 10.196 -7.904 1.00 98.62 114 TYR A CA 1
ATOM 900 C C . TYR A 1 114 ? 2.557 10.774 -6.632 1.00 98.62 114 TYR A C 1
ATOM 902 O O . TYR A 1 114 ? 1.914 11.820 -6.675 1.00 98.62 114 TYR A O 1
ATOM 910 N N . TYR A 1 115 ? 2.728 10.103 -5.499 1.00 98.62 115 TYR A N 1
ATOM 911 C CA . TYR A 1 115 ? 2.421 10.661 -4.185 1.00 98.62 115 TYR A CA 1
ATOM 912 C C . TYR A 1 115 ? 3.428 10.114 -3.172 1.00 98.62 115 TYR A C 1
ATOM 914 O O . TYR A 1 115 ? 4.013 9.052 -3.385 1.00 98.62 115 TYR A O 1
ATOM 922 N N . GLY A 1 116 ? 3.606 10.817 -2.066 1.00 97.81 116 GLY A N 1
ATOM 923 C CA . GLY A 1 116 ? 4.469 10.430 -0.964 1.00 97.81 116 GLY A CA 1
ATOM 924 C C . GLY A 1 116 ? 5.866 11.068 -1.025 1.00 97.81 116 GLY A C 1
ATOM 925 O O . GLY A 1 116 ? 6.040 12.137 -1.610 1.00 97.81 116 GLY A O 1
ATOM 926 N N . PRO A 1 117 ? 6.868 10.429 -0.404 1.00 97.19 117 PRO A N 1
ATOM 927 C CA . PRO A 1 117 ? 8.191 11.001 -0.181 1.00 97.19 117 PRO A CA 1
ATOM 928 C C . PRO A 1 117 ? 8.913 11.338 -1.483 1.00 97.19 117 PRO A C 1
ATOM 930 O O . PRO A 1 117 ? 9.219 10.452 -2.284 1.00 97.19 117 PRO A O 1
ATOM 933 N N . SER A 1 118 ? 9.268 12.607 -1.671 1.00 94.62 118 SER A N 1
ATOM 934 C CA . SER A 1 118 ? 10.032 13.063 -2.841 1.00 94.62 118 SER A CA 1
ATOM 935 C C . SER A 1 118 ? 11.409 12.397 -2.934 1.00 94.62 118 SER A C 1
ATOM 937 O O . SER A 1 118 ? 11.889 12.121 -4.030 1.00 94.62 118 SER A O 1
ATOM 939 N N . CYS A 1 119 ? 12.009 12.039 -1.792 1.00 93.19 119 CYS A N 1
ATOM 940 C CA . CYS A 1 119 ? 13.293 11.339 -1.713 1.00 93.19 119 CYS A CA 1
ATOM 941 C C . CYS A 1 119 ? 13.277 9.915 -2.300 1.00 93.19 119 CYS A C 1
ATOM 943 O O . CYS A 1 119 ? 14.345 9.366 -2.569 1.00 93.19 119 CYS A O 1
ATOM 945 N N . CYS A 1 120 ? 12.094 9.329 -2.528 1.00 95.31 120 CYS A N 1
ATOM 946 C CA . CYS A 1 120 ? 11.936 8.028 -3.186 1.00 95.31 120 CYS A CA 1
ATOM 947 C C . CYS A 1 120 ? 11.725 8.141 -4.708 1.00 95.31 120 CYS A C 1
ATOM 949 O O . CYS A 1 120 ? 11.798 7.137 -5.417 1.00 95.31 120 CYS A O 1
ATOM 951 N N . LYS A 1 121 ? 11.493 9.348 -5.237 1.00 95.06 121 LYS A N 1
ATOM 952 C CA . LYS A 1 121 ? 11.202 9.593 -6.655 1.00 95.06 121 LYS A CA 1
ATOM 953 C C . LYS A 1 121 ? 12.464 9.952 -7.432 1.00 95.06 121 LYS A C 1
ATOM 955 O O . LYS A 1 121 ? 13.270 10.751 -6.966 1.00 95.06 121 LYS A O 1
ATOM 960 N N . ASP A 1 122 ? 12.605 9.423 -8.651 1.00 93.12 122 ASP A N 1
ATOM 961 C CA . ASP A 1 122 ? 13.669 9.818 -9.589 1.00 93.12 122 ASP A CA 1
ATOM 962 C C . ASP A 1 122 ? 15.097 9.761 -8.990 1.00 93.12 122 ASP A C 1
ATOM 964 O O . ASP A 1 122 ? 15.968 10.575 -9.318 1.00 93.12 122 ASP A O 1
ATOM 968 N N . ILE A 1 123 ? 15.362 8.769 -8.133 1.00 92.12 123 ILE A N 1
ATOM 969 C CA . ILE A 1 123 ? 16.660 8.544 -7.494 1.00 92.12 123 ILE A CA 1
ATOM 970 C C . ILE A 1 123 ? 17.709 8.296 -8.574 1.00 92.12 123 ILE A C 1
ATOM 972 O O . ILE A 1 123 ? 17.634 7.335 -9.344 1.00 92.12 123 ILE A O 1
ATOM 976 N N . LYS A 1 124 ? 18.715 9.168 -8.619 1.00 90.19 124 LYS A N 1
ATOM 977 C CA . LYS A 1 124 ? 19.815 9.101 -9.583 1.00 90.19 124 LYS A CA 1
ATOM 978 C C . LYS A 1 124 ? 20.953 8.256 -9.034 1.00 90.19 124 LYS A C 1
ATOM 980 O O . LYS A 1 124 ? 21.317 8.364 -7.865 1.00 90.19 124 LYS A O 1
ATOM 985 N N . SER A 1 125 ? 21.557 7.462 -9.904 1.00 82.44 125 SER A N 1
ATOM 986 C CA . SER A 1 125 ? 22.828 6.815 -9.599 1.00 82.44 125 SER A CA 1
ATOM 987 C C . SER A 1 125 ? 24.003 7.772 -9.806 1.00 82.44 125 SER A C 1
ATOM 989 O O . SER A 1 125 ? 24.014 8.529 -10.774 1.00 82.44 125 SER A O 1
ATOM 991 N N . ARG A 1 126 ? 25.041 7.700 -8.962 1.00 82.69 126 ARG A N 1
ATOM 992 C CA . ARG A 1 126 ? 26.346 8.322 -9.259 1.00 82.69 126 ARG A CA 1
ATOM 993 C C . ARG A 1 126 ? 27.200 7.473 -10.202 1.00 82.69 126 ARG A C 1
ATOM 995 O O . ARG A 1 126 ? 28.165 7.976 -10.767 1.00 82.69 126 ARG A O 1
ATOM 1002 N N . LYS A 1 127 ? 26.863 6.192 -10.369 1.00 82.94 127 LYS A N 1
ATOM 1003 C CA . LYS A 1 127 ? 27.604 5.206 -11.175 1.00 82.94 127 LYS A CA 1
ATOM 1004 C C . LYS A 1 127 ? 27.023 5.001 -12.576 1.00 82.94 127 LYS A C 1
ATOM 1006 O O . LYS A 1 127 ? 27.640 4.326 -13.393 1.00 82.94 127 LYS A O 1
ATOM 1011 N N . SER A 1 128 ? 25.838 5.538 -12.862 1.00 82.31 128 SER A N 1
ATOM 1012 C CA . SER A 1 128 ? 25.188 5.422 -14.170 1.00 82.31 128 SER A CA 1
ATOM 1013 C C . SER A 1 128 ? 24.327 6.646 -14.476 1.00 82.31 128 SER A C 1
ATOM 1015 O O . SER A 1 128 ? 23.945 7.394 -13.584 1.00 82.31 128 SER A O 1
ATOM 1017 N N . THR A 1 129 ? 23.961 6.833 -15.743 1.00 83.94 129 THR A N 1
ATOM 1018 C CA . THR A 1 129 ? 23.007 7.875 -16.165 1.00 83.94 129 THR A CA 1
ATOM 1019 C C . THR A 1 129 ? 21.549 7.501 -15.873 1.00 83.94 129 THR A C 1
ATOM 1021 O O . THR A 1 129 ? 20.630 8.187 -16.328 1.00 83.94 129 THR A O 1
ATOM 1024 N N . ARG A 1 130 ? 21.312 6.397 -15.149 1.00 85.19 130 ARG A N 1
ATOM 1025 C CA . ARG A 1 130 ? 19.968 5.924 -14.827 1.00 85.19 130 ARG A CA 1
ATOM 1026 C C . ARG A 1 130 ? 19.387 6.663 -13.632 1.00 85.19 130 ARG A C 1
ATOM 1028 O O . ARG A 1 130 ? 20.090 7.034 -12.689 1.00 85.19 130 ARG A O 1
ATOM 1035 N N . LYS A 1 131 ? 18.065 6.767 -13.660 1.00 91.12 131 LYS A N 1
ATOM 1036 C CA . LYS A 1 131 ? 17.239 7.097 -12.508 1.00 91.12 131 LYS A CA 1
ATOM 1037 C C . LYS A 1 131 ? 16.217 5.992 -12.276 1.00 91.12 131 LYS A C 1
ATOM 1039 O O . LYS A 1 131 ? 15.888 5.263 -13.211 1.00 91.12 131 LYS A O 1
ATOM 1044 N N . VAL A 1 132 ? 15.749 5.874 -11.045 1.00 92.94 132 VAL A N 1
ATOM 1045 C CA . VAL A 1 132 ? 14.734 4.905 -10.633 1.00 92.94 132 VAL A CA 1
ATOM 1046 C C . VAL A 1 132 ? 13.850 5.525 -9.566 1.00 92.94 132 VAL A C 1
ATOM 1048 O O . VAL A 1 132 ? 14.331 6.276 -8.723 1.00 92.94 132 VAL A O 1
ATOM 1051 N N . THR A 1 133 ? 12.569 5.196 -9.580 1.00 95.06 133 THR A N 1
ATOM 1052 C CA . THR A 1 133 ? 11.696 5.474 -8.438 1.00 95.06 133 THR A CA 1
ATOM 1053 C C . THR A 1 133 ? 11.682 4.247 -7.536 1.00 95.06 133 THR A C 1
ATOM 1055 O O . THR A 1 133 ? 11.458 3.133 -8.013 1.00 95.06 133 THR A O 1
ATOM 1058 N N . ASP A 1 134 ? 11.946 4.443 -6.246 1.00 95.12 134 ASP A N 1
ATOM 1059 C CA . ASP A 1 134 ? 11.785 3.403 -5.237 1.00 95.12 134 ASP A CA 1
ATOM 1060 C C . ASP A 1 134 ? 10.299 3.266 -4.893 1.00 95.12 134 ASP A C 1
ATOM 1062 O O . ASP A 1 134 ? 9.710 4.114 -4.226 1.00 95.12 134 ASP A O 1
ATOM 1066 N N . LEU A 1 135 ? 9.683 2.208 -5.415 1.00 97.38 135 LEU A N 1
ATOM 1067 C CA . LEU A 1 135 ? 8.268 1.885 -5.251 1.00 97.38 135 LEU A CA 1
ATOM 1068 C C . LEU A 1 135 ? 8.023 0.952 -4.062 1.00 97.38 135 LEU A C 1
ATOM 1070 O O . LEU A 1 135 ? 6.864 0.689 -3.734 1.00 97.38 135 LEU A O 1
ATOM 1074 N N . TRP A 1 136 ? 9.082 0.432 -3.432 1.00 96.06 136 TRP A N 1
ATOM 1075 C CA . TRP A 1 136 ? 8.968 -0.451 -2.275 1.00 96.06 136 TRP A CA 1
ATOM 1076 C C . TRP A 1 136 ? 8.131 0.149 -1.135 1.00 96.06 136 TRP A C 1
ATOM 1078 O O . TRP A 1 136 ? 7.184 -0.507 -0.697 1.00 96.06 136 TRP A O 1
ATOM 1088 N N . PRO A 1 137 ? 8.379 1.385 -0.664 1.00 97.31 137 PRO A N 1
ATOM 1089 C CA . PRO A 1 137 ? 7.642 1.897 0.484 1.00 97.31 137 PRO A CA 1
ATOM 1090 C C . PRO A 1 137 ? 6.154 2.148 0.139 1.00 97.31 137 PRO A C 1
ATOM 1092 O O . PRO A 1 137 ? 5.290 2.017 1.011 1.00 97.31 137 PRO A O 1
ATOM 1095 N N . HIS A 1 138 ? 5.800 2.369 -1.138 1.00 98.56 138 HIS A N 1
ATOM 1096 C CA . HIS A 1 138 ? 4.402 2.405 -1.601 1.00 98.56 138 HIS A CA 1
ATOM 1097 C C . HIS A 1 138 ? 3.710 1.045 -1.545 1.00 98.56 138 HIS A C 1
ATOM 1099 O O . HIS A 1 138 ? 2.520 1.009 -1.237 1.00 98.56 138 HIS A O 1
ATOM 1105 N N . MET A 1 139 ? 4.429 -0.064 -1.773 1.00 97.50 139 MET A N 1
ATOM 1106 C CA . MET A 1 139 ? 3.876 -1.421 -1.603 1.00 97.50 139 MET A CA 1
ATOM 1107 C C . MET A 1 139 ? 3.401 -1.663 -0.168 1.00 97.50 139 MET A C 1
ATOM 1109 O O . MET A 1 139 ? 2.562 -2.525 0.055 1.00 97.50 139 MET A O 1
ATOM 1113 N N . ILE A 1 140 ? 3.885 -0.893 0.806 1.00 97.81 140 ILE A N 1
ATOM 1114 C CA . ILE A 1 140 ? 3.435 -0.974 2.197 1.00 97.81 140 ILE A CA 1
ATOM 1115 C C . ILE A 1 140 ? 2.372 0.095 2.478 1.00 97.81 140 ILE A C 1
ATOM 1117 O O . ILE A 1 140 ? 1.318 -0.212 3.033 1.00 97.81 140 ILE A O 1
ATOM 1121 N N . MET A 1 141 ? 2.610 1.348 2.072 1.00 98.62 141 MET A N 1
ATOM 1122 C CA . MET A 1 141 ? 1.703 2.467 2.362 1.00 98.62 141 MET A CA 1
ATOM 1123 C C . MET A 1 141 ? 0.317 2.296 1.724 1.00 98.62 141 MET A C 1
ATOM 1125 O O . MET A 1 141 ? -0.699 2.634 2.333 1.00 98.62 141 MET A O 1
ATOM 1129 N N . ASN A 1 142 ? 0.253 1.736 0.515 1.00 98.75 142 ASN A N 1
ATOM 1130 C CA . ASN A 1 142 ? -1.009 1.457 -0.171 1.00 98.75 142 ASN A CA 1
ATOM 1131 C C . ASN A 1 142 ? -1.959 0.587 0.665 1.00 98.75 142 ASN A C 1
ATOM 1133 O O . ASN A 1 142 ? -3.172 0.782 0.582 1.00 98.75 142 ASN A O 1
ATOM 1137 N N . ASP A 1 143 ? -1.445 -0.328 1.495 1.00 98.25 143 ASP A N 1
ATOM 1138 C CA . ASP A 1 143 ? -2.288 -1.136 2.380 1.00 98.25 143 ASP A CA 1
ATOM 1139 C C . ASP A 1 143 ? -3.052 -0.249 3.372 1.00 98.25 143 ASP A C 1
ATOM 1141 O O . ASP A 1 143 ? -4.245 -0.455 3.577 1.00 98.25 143 ASP A O 1
ATOM 1145 N N . ALA A 1 144 ? -2.404 0.766 3.956 1.00 98.38 144 ALA A N 1
ATOM 1146 C CA . ALA A 1 144 ? -3.050 1.695 4.886 1.00 98.38 144 ALA A CA 1
ATOM 1147 C C . ALA A 1 144 ? -4.150 2.517 4.194 1.00 98.38 144 ALA A C 1
ATOM 1149 O O . ALA A 1 144 ? -5.248 2.668 4.728 1.00 98.38 144 ALA A O 1
ATOM 1150 N N . LEU A 1 145 ? -3.890 2.986 2.969 1.00 98.81 145 LEU A N 1
ATOM 1151 C CA . LEU A 1 145 ? -4.864 3.734 2.167 1.00 98.81 145 LEU A CA 1
ATOM 1152 C C . LEU A 1 145 ? -6.069 2.868 1.778 1.00 98.81 145 LEU A C 1
ATOM 1154 O O . LEU A 1 145 ? -7.215 3.308 1.872 1.00 98.81 145 LEU A O 1
ATOM 1158 N N . ILE A 1 146 ? -5.826 1.615 1.388 1.00 98.62 146 ILE A N 1
ATOM 1159 C CA . ILE A 1 146 ? -6.882 0.639 1.099 1.00 98.62 146 ILE A CA 1
ATOM 1160 C C . ILE A 1 146 ? -7.709 0.356 2.353 1.00 98.62 146 ILE A C 1
ATOM 1162 O O . ILE A 1 146 ? -8.937 0.383 2.285 1.00 98.62 146 ILE A O 1
ATOM 1166 N N . LEU A 1 147 ? -7.062 0.124 3.499 1.00 98.44 147 LEU A N 1
ATOM 1167 C CA . LEU A 1 147 ? -7.750 -0.061 4.778 1.00 98.44 147 LEU A CA 1
ATOM 1168 C C . LEU A 1 147 ? -8.599 1.162 5.138 1.00 98.44 147 LEU A C 1
ATOM 1170 O O . LEU A 1 147 ? -9.693 1.000 5.679 1.00 98.44 147 LEU A O 1
ATOM 1174 N N . HIS A 1 148 ? -8.138 2.369 4.796 1.00 98.69 148 HIS A N 1
ATOM 1175 C CA . HIS A 1 148 ? -8.910 3.587 5.003 1.00 98.69 148 HIS A CA 1
ATOM 1176 C C . HIS A 1 148 ? -10.165 3.654 4.155 1.00 98.69 148 HIS A C 1
ATOM 1178 O O . HIS A 1 148 ? -11.246 3.888 4.697 1.00 98.69 148 HIS A O 1
ATOM 1184 N N . HIS A 1 149 ? -10.055 3.361 2.862 1.00 98.50 149 HIS A N 1
ATOM 1185 C CA . HIS A 1 149 ? -11.225 3.249 1.997 1.00 98.50 149 HIS A CA 1
ATOM 1186 C C . HIS A 1 149 ? -12.193 2.163 2.486 1.00 98.50 149 HIS A C 1
ATOM 1188 O O . HIS A 1 149 ? -13.393 2.400 2.564 1.00 98.50 149 HIS A O 1
ATOM 1194 N N . GLU A 1 150 ? -11.689 0.981 2.849 1.00 96.69 150 GLU A N 1
ATOM 1195 C CA . GLU A 1 150 ? -12.518 -0.130 3.332 1.00 96.69 150 GLU A CA 1
ATOM 1196 C C . GLU A 1 150 ? -13.273 0.206 4.626 1.00 96.69 150 GLU A C 1
ATOM 1198 O O . GLU A 1 150 ? -14.395 -0.264 4.806 1.00 96.69 150 GLU A O 1
ATOM 1203 N N . PHE A 1 151 ? -12.672 0.996 5.523 1.00 97.88 151 PHE A N 1
ATOM 1204 C CA . PHE A 1 151 ? -13.278 1.354 6.805 1.00 97.88 151 PHE A CA 1
ATOM 1205 C C . PHE A 1 151 ? -14.257 2.530 6.709 1.00 97.88 151 PHE A C 1
ATOM 1207 O O . PHE A 1 151 ? -15.272 2.540 7.402 1.00 97.88 151 PHE A O 1
ATOM 1214 N N . THR A 1 152 ? -13.940 3.533 5.886 1.00 98.00 152 THR A N 1
ATOM 1215 C CA . THR A 1 152 ? -14.658 4.822 5.862 1.00 98.00 152 THR A CA 1
ATOM 1216 C C . THR A 1 152 ? -15.525 5.028 4.624 1.00 98.00 152 THR A C 1
ATOM 1218 O O . THR A 1 152 ? -16.438 5.847 4.655 1.00 98.00 152 THR A O 1
ATOM 1221 N N . GLY A 1 153 ? -15.245 4.316 3.530 1.00 97.25 153 GLY A N 1
ATOM 1222 C CA . GLY A 1 153 ? -15.819 4.605 2.219 1.00 97.25 153 GLY A CA 1
ATOM 1223 C C . GLY A 1 153 ? -15.212 5.829 1.527 1.00 97.25 153 GLY A C 1
ATOM 1224 O O . GLY A 1 153 ? -15.796 6.307 0.561 1.00 97.25 153 GLY A O 1
ATOM 1225 N N . ASP A 1 154 ? -14.066 6.350 1.987 1.00 98.50 154 ASP A N 1
ATOM 1226 C CA . ASP A 1 154 ? -13.443 7.547 1.413 1.00 98.50 154 ASP A CA 1
ATOM 1227 C C . ASP A 1 154 ? -13.128 7.378 -0.082 1.00 98.50 154 ASP A C 1
ATOM 1229 O O . ASP A 1 154 ? -12.190 6.681 -0.496 1.00 98.50 154 ASP A O 1
ATOM 1233 N N . GLU A 1 155 ? -13.930 8.044 -0.910 1.00 98.25 155 GLU A N 1
ATOM 1234 C CA . GLU A 1 155 ? -13.875 7.941 -2.363 1.00 98.25 155 GLU A CA 1
ATOM 1235 C C . GLU A 1 155 ? -12.591 8.534 -2.957 1.00 98.25 155 GLU A C 1
ATOM 1237 O O . GLU A 1 155 ? -12.289 8.246 -4.114 1.00 98.25 155 GLU A O 1
ATOM 1242 N N . ARG A 1 156 ? -11.798 9.306 -2.194 1.00 98.75 156 ARG A N 1
ATOM 1243 C CA . ARG A 1 156 ? -10.541 9.927 -2.661 1.00 98.75 156 ARG A CA 1
ATOM 1244 C C . ARG A 1 156 ? -9.420 8.911 -2.896 1.00 98.75 156 ARG A C 1
ATOM 1246 O O . ARG A 1 156 ? -8.533 9.155 -3.717 1.00 98.75 156 ARG A O 1
ATOM 1253 N N . ILE A 1 157 ? -9.470 7.751 -2.240 1.00 98.81 157 ILE A N 1
ATOM 1254 C CA . ILE A 1 157 ? -8.421 6.723 -2.345 1.00 98.81 157 ILE A CA 1
ATOM 1255 C C . ILE A 1 157 ? -8.377 6.085 -3.739 1.00 98.81 157 ILE A C 1
ATOM 1257 O O . ILE A 1 157 ? -7.305 5.924 -4.321 1.00 98.81 157 ILE A O 1
ATOM 1261 N N . ILE A 1 158 ? -9.535 5.760 -4.318 1.00 98.75 158 ILE A N 1
ATOM 1262 C CA . ILE A 1 158 ? -9.626 5.153 -5.655 1.00 98.75 158 ILE A CA 1
ATOM 1263 C C . ILE A 1 158 ? -8.951 6.020 -6.741 1.00 98.75 158 ILE A C 1
ATOM 1265 O O . ILE A 1 158 ? -8.113 5.491 -7.480 1.00 98.75 158 ILE A O 1
ATOM 1269 N N . PRO A 1 159 ? -9.261 7.326 -6.895 1.00 98.75 159 PRO A N 1
ATOM 1270 C CA . PRO A 1 159 ? -8.606 8.171 -7.884 1.00 98.75 159 PRO A CA 1
ATOM 1271 C C . PRO A 1 159 ? -7.122 8.411 -7.579 1.00 98.75 159 PRO A C 1
ATOM 1273 O O . PRO A 1 159 ? -6.354 8.490 -8.539 1.00 98.75 159 PRO A O 1
ATOM 1276 N N . LEU A 1 160 ? -6.698 8.473 -6.309 1.00 98.88 160 LEU A N 1
ATOM 1277 C CA . LEU A 1 160 ? -5.276 8.545 -5.951 1.00 98.88 160 LEU A CA 1
ATOM 1278 C C . LEU A 1 160 ? -4.519 7.310 -6.460 1.00 98.88 160 LEU A C 1
ATOM 1280 O O . LEU A 1 160 ? -3.605 7.448 -7.271 1.00 98.88 160 LEU A O 1
ATOM 1284 N N . LEU A 1 161 ? -4.947 6.104 -6.069 1.00 98.88 161 LEU A N 1
ATOM 1285 C CA . LEU A 1 161 ? -4.299 4.855 -6.488 1.00 98.88 161 LEU A CA 1
ATOM 1286 C C . LEU A 1 161 ? -4.360 4.665 -8.007 1.00 98.88 161 LEU A C 1
ATOM 1288 O O . LEU A 1 161 ? -3.408 4.191 -8.623 1.00 98.88 161 LEU A O 1
ATOM 1292 N N . LYS A 1 162 ? -5.449 5.097 -8.653 1.00 98.88 162 LYS A N 1
ATOM 1293 C CA . LYS A 1 162 ? -5.557 5.092 -10.118 1.00 98.88 162 LYS A CA 1
ATOM 1294 C C . LYS A 1 162 ? -4.515 5.994 -10.780 1.00 98.88 162 LYS A C 1
ATOM 1296 O O . LYS A 1 162 ? -3.960 5.601 -11.808 1.00 98.88 162 LYS A O 1
ATOM 1301 N N . LYS A 1 163 ? -4.264 7.191 -10.239 1.00 98.88 163 LYS A N 1
ATOM 1302 C CA . LYS A 1 163 ? -3.212 8.095 -10.730 1.00 98.88 163 LYS A CA 1
ATOM 1303 C C . LYS A 1 163 ? -1.824 7.514 -10.460 1.00 98.88 163 LYS A C 1
ATOM 1305 O O . LYS A 1 163 ? -1.031 7.453 -11.394 1.00 98.88 163 LYS A O 1
ATOM 1310 N N . PHE A 1 164 ? -1.584 6.983 -9.265 1.00 98.88 164 PHE A N 1
ATOM 1311 C CA . PHE A 1 164 ? -0.319 6.344 -8.902 1.00 98.88 164 PHE A CA 1
ATOM 1312 C C . PHE A 1 164 ? 0.012 5.138 -9.782 1.00 98.88 164 PHE A C 1
ATOM 1314 O O . PHE A 1 164 ? 1.095 5.047 -10.349 1.00 98.88 164 PHE A O 1
ATOM 1321 N N . PHE A 1 165 ? -0.938 4.239 -10.019 1.00 98.88 165 PHE A N 1
ATOM 1322 C CA . PHE A 1 165 ? -0.699 3.107 -10.913 1.00 98.88 165 PHE A CA 1
ATOM 1323 C C . PHE A 1 165 ? -0.558 3.528 -12.378 1.00 98.88 165 PHE A C 1
ATOM 1325 O O . PHE A 1 165 ? 0.172 2.881 -13.130 1.00 98.88 165 PHE A O 1
ATOM 1332 N N . ARG A 1 166 ? -1.179 4.635 -12.805 1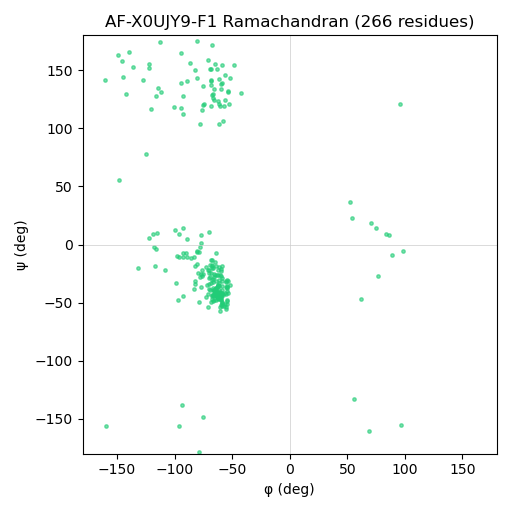.00 98.75 166 ARG A N 1
ATOM 1333 C CA . ARG A 1 166 ? -0.872 5.236 -14.113 1.00 98.75 166 ARG A CA 1
ATOM 1334 C C . ARG A 1 166 ? 0.552 5.781 -14.166 1.00 98.75 166 ARG A C 1
ATOM 1336 O O . ARG A 1 166 ? 1.217 5.540 -15.170 1.00 98.75 166 ARG A O 1
ATOM 1343 N N . TYR A 1 167 ? 1.013 6.445 -13.109 1.00 98.75 167 TYR A N 1
ATOM 1344 C CA . TYR A 1 167 ? 2.406 6.859 -12.962 1.00 98.75 167 TYR A CA 1
ATOM 1345 C C . TYR A 1 167 ? 3.334 5.642 -13.101 1.00 98.75 167 TYR A C 1
ATOM 1347 O O . TYR A 1 167 ? 4.115 5.599 -14.047 1.00 98.75 167 TYR A O 1
ATOM 1355 N N . CYS A 1 168 ? 3.145 4.586 -12.297 1.00 98.62 168 CYS A N 1
ATOM 1356 C CA . CYS A 1 168 ? 3.942 3.351 -12.360 1.00 98.62 168 CYS A CA 1
ATOM 1357 C C . CYS A 1 168 ? 3.939 2.696 -13.749 1.00 98.62 168 CYS A C 1
ATOM 1359 O O . CYS A 1 168 ? 4.975 2.249 -14.241 1.00 98.62 168 CYS A O 1
ATOM 1361 N N . LYS A 1 169 ? 2.778 2.653 -14.416 1.00 98.44 169 LYS A N 1
ATOM 1362 C CA . LYS A 1 169 ? 2.661 2.141 -15.788 1.00 98.44 169 LYS A CA 1
ATOM 1363 C C . LYS A 1 169 ? 3.474 2.969 -16.787 1.00 98.44 169 LYS A C 1
ATOM 1365 O O . LYS A 1 169 ? 3.982 2.409 -17.755 1.00 98.44 169 LYS A O 1
ATOM 1370 N N . ASN A 1 170 ? 3.556 4.279 -16.586 1.00 98.00 170 ASN A N 1
ATOM 1371 C CA . ASN A 1 170 ? 4.207 5.203 -17.509 1.00 98.00 170 ASN A CA 1
ATOM 1372 C C . ASN A 1 170 ? 5.700 5.406 -17.217 1.00 98.00 170 ASN A C 1
ATOM 1374 O O . ASN A 1 170 ? 6.377 6.017 -18.042 1.00 98.00 170 ASN A O 1
ATOM 1378 N N . ILE A 1 171 ? 6.228 4.872 -16.106 1.00 97.62 171 ILE A N 1
ATOM 1379 C CA . ILE A 1 171 ? 7.675 4.834 -15.863 1.00 97.62 171 ILE A CA 1
ATOM 1380 C C . ILE A 1 171 ? 8.349 4.111 -17.046 1.00 97.62 171 ILE A C 1
ATOM 1382 O O . ILE A 1 171 ? 7.962 2.971 -17.348 1.00 97.62 171 ILE A O 1
ATOM 1386 N N . PRO A 1 172 ? 9.336 4.731 -17.724 1.00 95.69 172 PRO A N 1
ATOM 1387 C CA . PRO A 1 172 ? 10.069 4.098 -18.815 1.00 95.69 172 PRO A CA 1
ATOM 1388 C C . PRO A 1 172 ? 10.708 2.781 -18.382 1.00 95.69 172 PRO A C 1
ATOM 1390 O O . PRO A 1 172 ? 11.174 2.653 -17.257 1.00 95.69 172 PRO A O 1
ATOM 1393 N N . GLU A 1 173 ? 10.786 1.806 -19.284 1.00 92.25 173 GLU A N 1
ATOM 1394 C CA . GLU A 1 173 ? 11.280 0.460 -18.956 1.00 92.25 173 GLU A CA 1
ATOM 1395 C C . GLU A 1 173 ? 12.664 0.450 -18.295 1.00 92.25 173 GLU A C 1
ATOM 1397 O O . GLU A 1 173 ? 12.877 -0.221 -17.291 1.00 92.25 173 GLU A O 1
ATOM 1402 N N . ARG A 1 174 ? 13.581 1.284 -18.794 1.00 89.00 174 ARG A N 1
ATOM 1403 C CA . ARG A 1 174 ? 14.941 1.438 -18.252 1.00 89.00 174 ARG A CA 1
ATOM 1404 C C . ARG A 1 174 ? 15.005 2.086 -16.853 1.00 89.00 174 ARG A C 1
ATOM 1406 O O . ARG A 1 174 ? 16.081 2.107 -16.264 1.00 89.00 174 ARG A O 1
ATOM 1413 N N . GLU A 1 175 ? 13.904 2.676 -16.385 1.00 91.62 175 GLU A N 1
ATOM 1414 C CA . GLU A 1 175 ? 13.779 3.448 -15.131 1.00 91.62 175 GLU A CA 1
ATOM 1415 C C . GLU A 1 175 ? 12.787 2.809 -14.145 1.00 91.62 175 GLU A C 1
ATOM 1417 O O . GLU A 1 175 ? 12.583 3.333 -13.051 1.00 91.62 175 GLU A O 1
ATOM 1422 N N . PHE A 1 176 ? 12.142 1.702 -14.534 1.00 93.75 176 PHE A N 1
ATOM 1423 C CA . PHE A 1 176 ? 11.226 0.955 -13.676 1.00 93.75 176 PHE A CA 1
ATOM 1424 C C . PHE A 1 176 ? 12.017 0.133 -12.644 1.00 93.75 176 PHE A C 1
ATOM 1426 O O . PHE A 1 176 ? 13.088 0.539 -12.201 1.00 93.75 176 PHE A O 1
ATOM 1433 N N . ILE A 1 177 ? 11.514 -1.024 -12.223 1.00 91.94 177 ILE A N 1
ATOM 1434 C CA . ILE A 1 177 ? 12.225 -1.894 -11.289 1.00 91.94 177 ILE A CA 1
ATOM 1435 C C . ILE A 1 177 ? 13.461 -2.477 -11.994 1.00 91.94 177 ILE A C 1
ATOM 1437 O O . ILE A 1 177 ? 13.310 -3.173 -13.004 1.00 91.94 177 ILE A O 1
ATOM 1441 N N . PRO A 1 178 ? 14.684 -2.219 -11.496 1.00 83.94 178 PRO A N 1
ATOM 1442 C CA . PRO A 1 178 ? 15.895 -2.742 -12.113 1.00 83.94 178 PRO A CA 1
ATOM 1443 C C . PRO A 1 178 ? 15.891 -4.277 -12.099 1.00 83.94 178 PRO A C 1
ATOM 1445 O O . PRO A 1 178 ? 15.444 -4.870 -11.118 1.00 83.94 178 PRO A O 1
ATOM 1448 N N . PRO A 1 179 ? 16.393 -4.952 -13.144 1.00 75.56 179 PRO A N 1
ATOM 1449 C CA . PRO A 1 179 ? 16.549 -6.400 -13.099 1.00 75.56 179 PRO A CA 1
ATOM 1450 C C . PRO A 1 179 ? 17.648 -6.781 -12.098 1.00 75.56 179 PRO A C 1
ATOM 1452 O O . PRO A 1 179 ? 18.695 -6.133 -12.039 1.00 75.56 179 PRO A O 1
ATOM 1455 N N . LEU A 1 180 ? 17.444 -7.858 -11.333 1.00 67.56 180 LEU A N 1
ATOM 1456 C CA . LEU A 1 180 ? 18.504 -8.409 -10.487 1.00 67.56 180 LEU A CA 1
ATOM 1457 C C . LEU A 1 180 ? 19.527 -9.140 -11.364 1.00 67.56 180 LEU A C 1
ATOM 1459 O O . LEU A 1 180 ? 19.195 -10.123 -12.031 1.00 67.56 180 LEU A O 1
ATOM 1463 N N . THR A 1 181 ? 20.787 -8.714 -11.329 1.00 58.81 181 THR A N 1
ATOM 1464 C CA . THR A 1 181 ? 21.905 -9.525 -11.819 1.00 58.81 181 THR A CA 1
ATOM 1465 C C . THR A 1 181 ? 22.199 -10.618 -10.792 1.00 58.81 181 THR A C 1
ATOM 1467 O O . THR A 1 181 ? 22.471 -10.329 -9.629 1.00 58.81 181 THR A O 1
ATOM 1470 N N . ARG A 1 182 ? 22.096 -11.891 -11.210 1.00 54.75 182 ARG A N 1
ATOM 1471 C CA . ARG A 1 182 ? 22.313 -13.076 -10.356 1.00 54.75 182 ARG A CA 1
ATOM 1472 C C . ARG A 1 182 ? 23.525 -12.908 -9.430 1.00 54.75 182 ARG A C 1
ATOM 1474 O O . ARG A 1 182 ? 24.618 -12.612 -9.903 1.00 54.75 182 ARG A O 1
ATOM 1481 N N . GLY A 1 183 ? 23.331 -13.192 -8.141 1.00 49.34 183 GLY A N 1
ATOM 1482 C CA . GLY A 1 183 ? 24.412 -13.283 -7.155 1.00 49.34 183 GLY A CA 1
ATOM 1483 C C . GLY A 1 183 ? 24.874 -11.957 -6.549 1.00 49.34 183 GLY A C 1
ATOM 1484 O O . GLY A 1 183 ? 25.877 -11.960 -5.841 1.00 49.34 183 GLY A O 1
ATOM 1485 N N . ILE A 1 184 ? 24.174 -10.846 -6.802 1.00 51.53 184 ILE A N 1
ATOM 1486 C CA . ILE A 1 184 ? 24.456 -9.559 -6.159 1.00 51.53 184 ILE A CA 1
ATOM 1487 C C . ILE A 1 184 ? 23.208 -9.110 -5.393 1.00 51.53 184 ILE A C 1
ATOM 1489 O O . ILE A 1 184 ? 22.189 -8.809 -6.004 1.00 51.53 184 ILE A O 1
ATOM 1493 N N . ASP A 1 185 ? 23.306 -8.997 -4.065 1.00 53.81 185 ASP A N 1
ATOM 1494 C CA . ASP A 1 185 ? 22.255 -8.443 -3.183 1.00 53.81 185 ASP A CA 1
ATOM 1495 C C . ASP A 1 185 ? 22.061 -6.922 -3.351 1.00 53.81 185 ASP A C 1
ATOM 1497 O O . ASP A 1 185 ? 21.403 -6.257 -2.551 1.00 53.81 185 ASP A O 1
ATOM 1501 N N . VAL A 1 186 ? 22.668 -6.342 -4.387 1.00 60.91 186 VAL A N 1
ATOM 1502 C CA . VAL A 1 186 ? 22.679 -4.913 -4.678 1.00 60.91 186 VAL A CA 1
ATOM 1503 C C . VAL A 1 186 ? 22.585 -4.741 -6.187 1.00 60.91 186 VAL A C 1
ATOM 1505 O O . VAL A 1 186 ? 23.381 -5.318 -6.920 1.00 60.91 186 VAL A O 1
ATOM 1508 N N . ALA A 1 187 ? 21.666 -3.912 -6.675 1.00 66.06 187 ALA A N 1
ATOM 1509 C CA . ALA A 1 187 ? 21.725 -3.411 -8.040 1.00 66.06 187 ALA A CA 1
ATOM 1510 C C . ALA A 1 187 ? 23.032 -2.601 -8.184 1.00 66.06 187 ALA A C 1
ATOM 1512 O O . ALA A 1 187 ? 23.095 -1.474 -7.687 1.00 66.06 187 ALA A O 1
ATOM 1513 N N . PRO A 1 188 ? 24.092 -3.137 -8.831 1.00 67.00 188 PRO A N 1
ATOM 1514 C CA . PRO A 1 188 ? 25.451 -2.577 -8.739 1.00 67.00 188 PRO A CA 1
ATOM 1515 C C . PRO A 1 188 ? 25.546 -1.164 -9.330 1.00 67.00 188 PRO A C 1
ATOM 1517 O O . PRO A 1 188 ? 26.466 -0.393 -9.051 1.00 67.00 188 PRO A O 1
ATOM 1520 N N . GLU A 1 189 ? 24.553 -0.837 -10.146 1.00 75.00 189 GLU A N 1
ATOM 1521 C CA . GLU A 1 189 ? 24.371 0.403 -10.868 1.00 75.00 189 GLU A CA 1
ATOM 1522 C C . GLU A 1 189 ? 23.779 1.516 -10.005 1.00 75.00 189 GLU A C 1
ATOM 1524 O O . GLU A 1 189 ? 23.657 2.621 -10.516 1.00 75.00 189 GLU A O 1
ATOM 1529 N N . PHE A 1 190 ? 23.378 1.256 -8.757 1.00 78.81 190 PHE A N 1
ATOM 1530 C CA . PHE A 1 190 ? 22.853 2.249 -7.819 1.00 78.81 190 PHE A CA 1
ATOM 1531 C C . PHE A 1 190 ? 23.688 2.279 -6.536 1.00 78.81 190 PHE A C 1
ATOM 1533 O O . PHE A 1 190 ? 24.317 1.300 -6.142 1.00 78.81 190 PHE A O 1
ATOM 1540 N N . ASP A 1 191 ? 23.721 3.441 -5.886 1.00 75.94 191 ASP A N 1
ATOM 1541 C CA . ASP A 1 191 ? 24.527 3.656 -4.679 1.00 75.94 191 ASP A CA 1
ATOM 1542 C C . ASP A 1 191 ? 23.825 3.232 -3.386 1.00 75.94 191 ASP A C 1
ATOM 1544 O O . ASP A 1 191 ? 24.460 3.184 -2.336 1.00 75.94 191 ASP A O 1
ATOM 1548 N N . SER A 1 192 ? 22.524 2.949 -3.457 1.00 82.31 192 SER A N 1
ATOM 1549 C CA . SER A 1 192 ? 21.698 2.600 -2.307 1.00 82.31 192 SER A CA 1
ATOM 1550 C C . SER A 1 192 ? 21.170 1.180 -2.439 1.00 82.31 192 SER A C 1
ATOM 1552 O O . SER A 1 192 ? 20.539 0.826 -3.437 1.00 82.31 192 SER A O 1
ATOM 1554 N N . TRP A 1 193 ? 21.380 0.381 -1.395 1.00 85.19 193 TRP A N 1
ATOM 1555 C CA . TRP A 1 193 ? 20.825 -0.966 -1.284 1.00 85.19 193 TRP A CA 1
ATOM 1556 C C . TRP A 1 193 ? 19.287 -0.956 -1.272 1.00 85.19 193 TRP A C 1
ATOM 1558 O O . TRP A 1 193 ? 18.680 -1.910 -1.751 1.00 85.19 193 TRP A O 1
ATOM 1568 N N . LYS A 1 194 ? 18.657 0.144 -0.827 1.00 88.62 194 LYS A N 1
ATOM 1569 C CA . LYS A 1 194 ? 17.193 0.309 -0.757 1.00 88.62 194 LYS A CA 1
ATOM 1570 C C . LYS A 1 194 ? 16.503 0.056 -2.097 1.00 88.62 194 LYS A C 1
ATOM 1572 O O . LYS A 1 194 ? 15.525 -0.678 -2.157 1.00 88.62 194 LYS A O 1
ATOM 1577 N N . ILE A 1 195 ? 17.105 0.527 -3.192 1.00 87.75 195 ILE A N 1
ATOM 1578 C CA . ILE A 1 195 ? 16.612 0.306 -4.564 1.00 87.75 195 ILE A CA 1
ATOM 1579 C C . ILE A 1 195 ? 16.504 -1.181 -4.919 1.00 87.75 195 ILE A C 1
ATOM 1581 O O . ILE A 1 195 ? 15.689 -1.576 -5.750 1.00 87.75 195 ILE A O 1
ATOM 1585 N N . THR A 1 196 ? 17.336 -2.019 -4.307 1.00 87.06 196 THR A N 1
ATOM 1586 C CA . THR A 1 196 ? 17.363 -3.458 -4.586 1.00 87.06 196 THR A CA 1
ATOM 1587 C C . THR A 1 196 ? 16.195 -4.178 -3.927 1.00 87.06 196 THR A C 1
ATOM 1589 O O . THR A 1 196 ? 15.797 -5.240 -4.393 1.00 87.06 196 THR A O 1
ATOM 1592 N N . VAL A 1 197 ? 15.598 -3.589 -2.887 1.00 89.44 197 VAL A N 1
ATOM 1593 C CA . VAL A 1 197 ? 14.537 -4.209 -2.087 1.00 89.44 197 VAL A CA 1
ATOM 1594 C C . VAL A 1 197 ? 13.265 -4.450 -2.901 1.00 89.44 197 VAL A C 1
ATOM 1596 O O . VAL A 1 197 ? 12.655 -5.508 -2.769 1.00 89.44 197 VAL A O 1
ATOM 1599 N N . GLN A 1 198 ? 12.898 -3.530 -3.798 1.00 91.56 198 GLN A N 1
ATOM 1600 C CA . GLN A 1 198 ? 11.728 -3.701 -4.671 1.00 91.56 198 GLN A CA 1
ATOM 1601 C C . GLN A 1 198 ? 11.885 -4.825 -5.707 1.00 91.56 198 GLN A C 1
ATOM 1603 O O . GLN A 1 198 ? 10.886 -5.295 -6.243 1.00 91.56 198 GLN A O 1
ATOM 1608 N N . ILE A 1 199 ? 13.105 -5.287 -6.002 1.00 89.06 199 ILE A N 1
ATOM 1609 C CA . ILE A 1 199 ? 13.348 -6.265 -7.072 1.00 89.06 199 ILE A CA 1
ATOM 1610 C C . ILE A 1 199 ? 12.828 -7.668 -6.711 1.00 89.06 199 ILE A C 1
ATOM 1612 O O . ILE A 1 199 ? 12.016 -8.209 -7.460 1.00 89.06 199 ILE A O 1
ATOM 1616 N N . PRO A 1 200 ? 13.204 -8.278 -5.569 1.00 88.56 200 PRO A N 1
ATOM 1617 C CA . PRO A 1 200 ? 12.626 -9.548 -5.136 1.00 88.56 200 PRO A CA 1
ATOM 1618 C C . PRO A 1 200 ? 11.223 -9.392 -4.535 1.00 88.56 200 PRO A C 1
ATOM 1620 O O . PRO A 1 200 ? 10.657 -10.379 -4.078 1.00 88.56 200 PRO A O 1
ATOM 1623 N N . ARG A 1 201 ? 10.673 -8.173 -4.483 1.00 91.12 201 ARG A N 1
ATOM 1624 C CA . ARG A 1 201 ? 9.387 -7.862 -3.838 1.00 91.12 201 ARG A CA 1
ATOM 1625 C C . ARG A 1 201 ? 8.361 -7.231 -4.769 1.00 91.12 201 ARG A C 1
ATOM 1627 O O . ARG A 1 201 ? 7.264 -6.905 -4.344 1.00 91.12 201 ARG A O 1
ATOM 1634 N N . ALA A 1 202 ? 8.658 -7.123 -6.063 1.00 94.44 202 ALA A N 1
ATOM 1635 C CA . ALA A 1 202 ? 7.799 -6.438 -7.027 1.00 94.44 202 ALA A CA 1
ATOM 1636 C C . ALA A 1 202 ? 6.355 -6.982 -7.061 1.00 94.44 202 ALA A C 1
ATOM 1638 O O . ALA A 1 202 ? 5.409 -6.226 -7.287 1.00 94.44 202 ALA A O 1
ATOM 1639 N N . VAL A 1 203 ? 6.169 -8.283 -6.799 1.00 95.69 203 VAL A N 1
ATOM 1640 C CA . VAL A 1 203 ? 4.841 -8.920 -6.752 1.00 95.69 203 VAL A CA 1
ATOM 1641 C C . VAL A 1 203 ? 3.984 -8.421 -5.581 1.00 95.69 203 VAL A C 1
ATOM 1643 O O . VAL A 1 203 ? 2.760 -8.479 -5.696 1.00 95.69 203 VAL A O 1
ATOM 1646 N N . ASP A 1 204 ? 4.563 -7.842 -4.523 1.00 96.06 204 ASP A N 1
ATOM 1647 C CA . ASP A 1 204 ? 3.807 -7.253 -3.404 1.00 96.06 204 ASP A CA 1
ATOM 1648 C C . ASP A 1 204 ? 2.894 -6.093 -3.852 1.00 96.06 204 ASP A C 1
ATOM 1650 O O . ASP A 1 204 ? 1.897 -5.798 -3.198 1.00 96.06 204 ASP A O 1
ATOM 1654 N N . MET A 1 205 ? 3.146 -5.487 -5.020 1.00 98.12 205 MET A N 1
ATOM 1655 C CA . MET A 1 205 ? 2.243 -4.490 -5.611 1.00 98.12 205 MET A CA 1
ATOM 1656 C C . MET A 1 205 ? 0.978 -5.112 -6.242 1.00 98.12 205 MET A C 1
ATOM 1658 O O . MET A 1 205 ? -0.059 -4.455 -6.373 1.00 98.12 205 MET A O 1
ATOM 1662 N N . CYS A 1 206 ? 1.027 -6.384 -6.658 1.00 98.25 206 CYS A N 1
ATOM 1663 C CA . CYS A 1 206 ? -0.059 -7.027 -7.409 1.00 98.25 206 CYS A CA 1
ATOM 1664 C C . CYS A 1 206 ? -1.395 -7.079 -6.643 1.00 98.25 206 CYS A C 1
ATOM 1666 O O . CYS A 1 206 ? -2.412 -6.735 -7.248 1.00 98.25 206 CYS A O 1
ATOM 1668 N N . PRO A 1 207 ? -1.454 -7.439 -5.342 1.00 97.44 207 PRO A N 1
ATOM 1669 C CA . PRO A 1 207 ? -2.705 -7.428 -4.582 1.00 97.44 207 PRO A CA 1
ATOM 1670 C C . PRO A 1 207 ? -3.421 -6.072 -4.597 1.00 97.44 207 PRO A C 1
ATOM 1672 O O . PRO A 1 207 ? -4.645 -6.022 -4.692 1.00 97.44 207 PRO A O 1
ATOM 1675 N N . GLN A 1 208 ? -2.672 -4.971 -4.570 1.00 98.38 208 GLN A N 1
ATOM 1676 C CA . GLN A 1 208 ? -3.213 -3.608 -4.548 1.00 98.38 208 GLN A CA 1
ATOM 1677 C C . GLN A 1 208 ? -3.701 -3.176 -5.935 1.00 98.38 208 GLN A C 1
ATOM 1679 O O . GLN A 1 208 ? -4.755 -2.548 -6.071 1.00 98.38 208 GLN A O 1
ATOM 1684 N N . ILE A 1 209 ? -2.991 -3.591 -6.989 1.00 98.81 209 ILE A N 1
ATOM 1685 C CA . ILE A 1 209 ? -3.444 -3.432 -8.375 1.00 98.81 209 ILE A CA 1
ATOM 1686 C C . ILE A 1 209 ? -4.741 -4.221 -8.609 1.00 98.81 209 ILE A C 1
ATOM 1688 O O . ILE A 1 209 ? -5.681 -3.695 -9.209 1.00 98.81 209 ILE A O 1
ATOM 1692 N N . TYR A 1 210 ? -4.831 -5.456 -8.105 1.00 98.31 210 TYR A N 1
ATOM 1693 C CA . TYR A 1 210 ? -6.042 -6.277 -8.193 1.00 98.31 210 TYR A CA 1
ATOM 1694 C C . TYR A 1 210 ? -7.193 -5.706 -7.378 1.00 98.31 210 TYR A C 1
ATOM 1696 O O . TYR A 1 210 ? -8.327 -5.711 -7.853 1.00 98.31 210 TYR A O 1
ATOM 1704 N N . TRP A 1 211 ? -6.913 -5.160 -6.195 1.00 98.00 211 TRP A N 1
ATOM 1705 C CA . TRP A 1 211 ? -7.907 -4.443 -5.407 1.00 98.00 211 TRP A CA 1
ATOM 1706 C C . TRP A 1 211 ? -8.517 -3.301 -6.226 1.00 98.00 211 TRP A C 1
ATOM 1708 O O . TRP A 1 211 ? -9.736 -3.260 -6.405 1.00 98.00 211 TRP A O 1
ATOM 1718 N N . LEU A 1 212 ? -7.689 -2.444 -6.837 1.00 98.62 212 LEU A N 1
ATOM 1719 C CA . LEU A 1 212 ? -8.197 -1.359 -7.677 1.00 98.62 212 LEU A CA 1
ATOM 1720 C C . LEU A 1 212 ? -8.929 -1.898 -8.917 1.00 98.62 212 LEU A C 1
ATOM 1722 O O . LEU A 1 212 ? -9.985 -1.381 -9.280 1.00 98.62 212 LEU A O 1
ATOM 1726 N N . TYR A 1 213 ? -8.422 -2.958 -9.549 1.00 98.56 213 TYR A N 1
ATOM 1727 C CA . TYR A 1 213 ? -9.082 -3.611 -10.682 1.00 98.56 213 TYR A CA 1
ATOM 1728 C C . TYR A 1 213 ? -10.480 -4.126 -10.319 1.00 98.56 213 TYR A C 1
ATOM 1730 O O . TYR A 1 213 ? -11.417 -3.983 -11.106 1.00 98.56 213 TYR A O 1
ATOM 1738 N N . ASN A 1 214 ? -10.660 -4.666 -9.117 1.00 96.81 214 ASN A N 1
ATOM 1739 C CA . ASN A 1 214 ? -11.960 -5.137 -8.658 1.00 96.81 214 ASN A CA 1
ATOM 1740 C C . ASN A 1 214 ? -12.960 -3.985 -8.467 1.00 96.81 214 ASN A C 1
ATOM 1742 O O . ASN A 1 214 ? -14.149 -4.171 -8.741 1.00 96.81 214 ASN A O 1
ATOM 1746 N N . HIS A 1 215 ? -12.480 -2.783 -8.129 1.00 96.38 215 HIS A N 1
ATOM 1747 C CA . HIS A 1 215 ? -13.291 -1.562 -8.026 1.00 96.38 215 HIS A CA 1
ATOM 1748 C C . HIS A 1 215 ? -13.602 -0.911 -9.377 1.00 96.38 215 HIS A C 1
ATOM 1750 O O . HIS A 1 215 ? -14.762 -0.641 -9.684 1.00 96.38 215 HIS A O 1
ATOM 1756 N N . VAL A 1 216 ? -12.600 -0.695 -10.235 1.00 97.25 216 VAL A N 1
ATOM 1757 C CA . VAL A 1 216 ? -12.768 0.127 -11.456 1.00 97.25 216 VAL A CA 1
ATOM 1758 C C . VAL A 1 216 ? -12.570 -0.633 -12.766 1.00 97.25 216 VAL A C 1
ATOM 1760 O O . VAL A 1 216 ? -13.063 -0.201 -13.806 1.00 97.25 216 VAL A O 1
ATOM 1763 N N . GLY A 1 217 ? -11.920 -1.795 -12.737 1.00 96.81 217 GLY A N 1
ATOM 1764 C CA . GLY A 1 217 ? -11.615 -2.601 -13.918 1.00 96.81 217 GLY A CA 1
ATOM 1765 C C . GLY A 1 217 ? -10.579 -1.959 -14.836 1.00 96.81 217 GLY A C 1
ATOM 1766 O O . GLY A 1 217 ? -9.829 -1.066 -14.451 1.00 96.81 217 GLY A O 1
ATOM 1767 N N . GLY A 1 218 ? -10.560 -2.409 -16.090 1.00 96.88 218 GLY A N 1
ATOM 1768 C CA . GLY A 1 218 ? -9.640 -1.918 -17.113 1.00 96.88 218 GLY A CA 1
ATOM 1769 C C . GLY A 1 218 ? -8.399 -2.795 -17.253 1.00 96.88 218 GLY A C 1
ATOM 1770 O O . GLY A 1 218 ? -7.609 -2.946 -16.324 1.00 96.88 218 GLY A O 1
ATOM 1771 N N . LYS A 1 219 ? -8.206 -3.334 -18.463 1.00 97.75 219 LYS A N 1
ATOM 1772 C CA . LYS A 1 219 ? -7.107 -4.251 -18.806 1.00 97.75 219 LYS A CA 1
ATOM 1773 C C . LYS A 1 219 ? -5.720 -3.694 -18.459 1.00 97.75 219 LYS A C 1
ATOM 1775 O O . LYS A 1 219 ? -4.845 -4.456 -18.077 1.00 97.75 219 LYS A O 1
ATOM 1780 N N . TRP A 1 220 ? -5.537 -2.375 -18.523 1.00 98.56 220 TRP A N 1
ATOM 1781 C CA . TRP A 1 220 ? -4.256 -1.727 -18.228 1.00 98.56 220 TRP A CA 1
ATOM 1782 C C . TRP A 1 220 ? -3.741 -1.986 -16.800 1.00 98.56 220 TRP A C 1
ATOM 1784 O O . TRP A 1 220 ? -2.531 -1.950 -16.597 1.00 98.56 220 TRP A O 1
ATOM 1794 N N . LEU A 1 221 ? -4.626 -2.250 -15.828 1.00 98.81 221 LEU A N 1
ATOM 1795 C CA . LEU A 1 221 ? -4.223 -2.645 -14.473 1.00 98.81 221 LEU A CA 1
ATOM 1796 C C . LEU A 1 221 ? -3.657 -4.065 -14.459 1.00 98.81 221 LEU A C 1
ATOM 1798 O O . LEU A 1 221 ? -2.623 -4.304 -13.853 1.00 98.81 221 LEU A O 1
ATOM 1802 N N . LEU A 1 222 ? -4.285 -4.991 -15.184 1.00 98.69 222 LEU A N 1
ATOM 1803 C CA . LEU A 1 222 ? -3.772 -6.355 -15.331 1.00 98.69 222 LEU A CA 1
ATOM 1804 C C . LEU A 1 222 ? -2.427 -6.359 -16.073 1.00 98.69 222 LEU A C 1
ATOM 1806 O O . LEU A 1 222 ? -1.494 -7.045 -15.666 1.00 98.69 222 LEU A O 1
ATOM 1810 N N . ASP A 1 223 ? -2.293 -5.532 -17.113 1.00 98.62 223 ASP A N 1
ATOM 1811 C CA . ASP A 1 223 ? -1.023 -5.360 -17.828 1.00 98.62 223 ASP A CA 1
ATOM 1812 C C . ASP A 1 223 ? 0.073 -4.809 -16.895 1.00 98.62 223 ASP A C 1
ATOM 1814 O O . ASP A 1 223 ? 1.216 -5.262 -16.941 1.00 98.62 223 ASP A O 1
ATOM 1818 N N . LEU A 1 224 ? -0.278 -3.879 -15.997 1.00 98.75 224 LEU A N 1
ATOM 1819 C CA . LEU A 1 224 ? 0.637 -3.372 -14.974 1.00 98.75 224 LEU A CA 1
ATOM 1820 C C . LEU A 1 224 ? 1.026 -4.453 -13.954 1.00 98.75 224 LEU A C 1
ATOM 1822 O O . LEU A 1 224 ? 2.203 -4.568 -13.627 1.00 98.75 224 LEU A O 1
ATOM 1826 N N . ALA A 1 225 ? 0.080 -5.266 -13.478 1.00 98.62 225 ALA A N 1
ATOM 1827 C CA . ALA A 1 225 ? 0.383 -6.381 -12.577 1.00 98.62 225 ALA A CA 1
ATOM 1828 C C . ALA A 1 225 ? 1.331 -7.399 -13.235 1.00 98.62 225 ALA A C 1
ATOM 1830 O O . ALA A 1 225 ? 2.301 -7.827 -12.612 1.00 98.62 225 ALA A O 1
ATOM 1831 N N . THR A 1 226 ? 1.121 -7.724 -14.519 1.00 98.06 226 THR A N 1
ATOM 1832 C CA . THR A 1 226 ? 2.065 -8.548 -15.294 1.00 98.06 226 THR A CA 1
ATOM 1833 C C . THR A 1 226 ? 3.449 -7.916 -15.350 1.00 98.06 226 THR A C 1
ATOM 1835 O O . THR A 1 226 ? 4.428 -8.634 -15.166 1.00 98.06 226 THR A O 1
ATOM 1838 N N . ARG A 1 227 ? 3.546 -6.595 -15.544 1.00 97.56 227 ARG A N 1
ATOM 1839 C CA . ARG A 1 227 ? 4.832 -5.887 -15.527 1.00 97.56 227 ARG A CA 1
ATOM 1840 C C . ARG A 1 227 ? 5.547 -6.058 -14.183 1.00 97.56 227 ARG A C 1
ATOM 1842 O O . ARG A 1 227 ? 6.684 -6.510 -14.164 1.00 97.56 227 ARG A O 1
ATOM 1849 N N . PHE A 1 228 ? 4.887 -5.778 -13.058 1.00 97.38 228 PHE A N 1
ATOM 1850 C CA . PHE A 1 228 ? 5.485 -5.987 -11.729 1.00 97.38 228 PHE A CA 1
ATOM 1851 C C . PHE A 1 228 ? 5.919 -7.442 -11.512 1.00 97.38 228 PHE A C 1
ATOM 1853 O O . PHE A 1 228 ? 7.032 -7.690 -11.058 1.00 97.38 228 PHE A O 1
ATOM 1860 N N . HIS A 1 229 ? 5.086 -8.410 -11.901 1.00 95.25 229 HIS A N 1
ATOM 1861 C CA . HIS A 1 229 ? 5.441 -9.825 -11.819 1.00 95.25 229 HIS A CA 1
ATOM 1862 C C . HIS A 1 229 ? 6.675 -10.177 -12.669 1.00 95.25 229 HIS A C 1
ATOM 1864 O O . HIS A 1 229 ? 7.542 -10.908 -12.205 1.00 95.25 229 HIS A O 1
ATOM 1870 N N . GLN A 1 230 ? 6.779 -9.661 -13.898 1.00 92.94 230 GLN A N 1
ATOM 1871 C CA . GLN A 1 230 ? 7.912 -9.921 -14.797 1.00 92.94 230 GLN A CA 1
ATOM 1872 C C . GLN A 1 230 ? 9.232 -9.314 -14.306 1.00 92.94 230 GLN A C 1
ATOM 1874 O O . GLN A 1 230 ? 10.287 -9.885 -14.568 1.00 92.94 230 GLN A O 1
ATOM 1879 N N . HIS A 1 231 ? 9.177 -8.188 -13.590 1.00 91.88 231 HIS A N 1
ATOM 1880 C CA . HIS A 1 231 ? 10.359 -7.568 -12.982 1.00 91.88 231 HIS A CA 1
ATOM 1881 C C . HIS A 1 231 ? 10.743 -8.172 -11.630 1.00 91.88 231 HIS A C 1
ATOM 1883 O O . HIS A 1 231 ? 11.827 -7.885 -11.121 1.00 91.88 231 HIS A O 1
ATOM 1889 N N . CYS A 1 232 ? 9.887 -9.011 -11.045 1.00 89.94 232 CYS A N 1
ATOM 1890 C CA . CYS A 1 232 ? 10.243 -9.733 -9.839 1.00 89.94 232 CYS A CA 1
ATOM 1891 C C . CYS A 1 232 ? 11.349 -10.737 -10.156 1.00 89.94 232 CYS A C 1
ATOM 1893 O O . CYS A 1 232 ? 11.196 -11.576 -11.048 1.00 89.94 232 CYS A O 1
ATOM 1895 N N . SER A 1 233 ? 12.460 -10.689 -9.420 1.00 82.75 233 SER A N 1
ATOM 1896 C CA . SER A 1 233 ? 13.546 -11.644 -9.643 1.00 82.75 233 SER A CA 1
ATOM 1897 C C . SER A 1 233 ? 13.058 -13.085 -9.461 1.00 82.75 233 SER A C 1
ATOM 1899 O O . SER A 1 233 ? 12.279 -13.383 -8.555 1.00 82.75 233 SER A O 1
ATOM 1901 N N . GLY A 1 234 ? 13.510 -13.991 -10.337 1.00 76.12 234 GLY A N 1
ATOM 1902 C CA . GLY A 1 234 ? 13.285 -15.442 -10.258 1.00 76.12 234 GLY A CA 1
ATOM 1903 C C . GLY A 1 234 ? 14.002 -16.092 -9.062 1.00 76.12 234 GLY A C 1
ATOM 1904 O O . GLY A 1 234 ? 14.728 -15.391 -8.352 1.00 76.12 234 GLY A O 1
ATOM 1905 N N . PRO A 1 235 ? 13.755 -17.383 -8.765 1.00 73.25 235 PRO A N 1
ATOM 1906 C CA . PRO A 1 235 ? 14.412 -18.067 -7.653 1.00 73.25 235 PRO A CA 1
ATOM 1907 C C . PRO A 1 235 ? 15.930 -18.058 -7.842 1.00 73.25 235 PRO A C 1
ATOM 1909 O O . PRO A 1 235 ? 16.411 -18.234 -8.963 1.00 73.25 235 PRO A O 1
ATOM 1912 N N . GLU A 1 236 ? 16.674 -17.812 -6.762 1.00 71.38 236 GLU A N 1
ATOM 1913 C CA . GLU A 1 236 ? 18.145 -17.821 -6.793 1.00 71.38 236 GLU A CA 1
ATOM 1914 C C . GLU A 1 236 ? 18.684 -19.235 -7.047 1.00 71.38 236 GLU A C 1
ATOM 1916 O O . GLU A 1 236 ? 19.549 -19.435 -7.900 1.00 71.38 236 GLU A O 1
ATOM 1921 N N . ASP A 1 237 ? 18.136 -20.208 -6.324 1.00 74.12 237 ASP A N 1
ATOM 1922 C CA . ASP A 1 237 ? 18.415 -21.639 -6.399 1.00 74.12 237 ASP A CA 1
ATOM 1923 C C . ASP A 1 237 ? 17.228 -22.411 -5.770 1.00 74.12 237 ASP A C 1
ATOM 1925 O O . ASP A 1 237 ? 16.106 -21.895 -5.704 1.00 74.12 237 ASP A O 1
ATOM 1929 N N . ASN A 1 238 ? 17.455 -23.641 -5.295 1.00 76.00 238 ASN A N 1
ATOM 1930 C CA . ASN A 1 238 ? 16.440 -24.459 -4.617 1.00 76.00 238 ASN A CA 1
ATOM 1931 C C . ASN A 1 238 ? 15.856 -23.797 -3.353 1.00 76.00 238 ASN A C 1
ATOM 1933 O O . ASN A 1 238 ? 14.787 -24.198 -2.900 1.00 76.00 238 ASN A O 1
ATOM 1937 N N . TRP A 1 239 ? 16.529 -22.792 -2.788 1.00 68.06 239 TRP A N 1
ATOM 1938 C CA . TRP A 1 239 ? 16.082 -22.049 -1.613 1.00 68.06 239 TRP A CA 1
ATOM 1939 C C . TRP A 1 239 ? 15.224 -20.836 -1.955 1.00 68.06 239 TRP A C 1
ATOM 1941 O O . TRP A 1 239 ? 14.861 -20.107 -1.045 1.00 68.06 239 TRP A O 1
ATOM 1951 N N . LEU A 1 240 ? 14.876 -20.607 -3.228 1.00 74.81 240 LEU A N 1
ATOM 1952 C CA . LEU A 1 240 ? 14.110 -19.459 -3.740 1.00 74.81 240 LEU A CA 1
ATOM 1953 C C . LEU A 1 240 ? 14.782 -18.078 -3.539 1.00 74.81 240 LEU A C 1
ATOM 1955 O O . LEU A 1 240 ? 14.807 -17.287 -4.483 1.00 74.81 240 LEU A O 1
ATOM 1959 N N . ALA A 1 241 ? 15.296 -17.769 -2.345 1.00 78.69 241 ALA A N 1
ATOM 1960 C CA . ALA A 1 241 ? 16.092 -16.594 -1.987 1.00 78.69 241 ALA A CA 1
ATOM 1961 C C . ALA A 1 241 ? 16.882 -16.856 -0.688 1.00 78.69 241 ALA A C 1
ATOM 1963 O O . ALA A 1 241 ? 16.341 -17.431 0.256 1.00 78.69 241 ALA A O 1
ATOM 1964 N N . ARG A 1 242 ? 18.129 -16.378 -0.590 1.00 81.19 242 ARG A N 1
ATOM 1965 C CA . ARG A 1 242 ? 18.940 -16.520 0.642 1.00 81.19 242 ARG A CA 1
ATOM 1966 C C . ARG A 1 242 ? 18.532 -15.562 1.758 1.00 81.19 242 ARG A C 1
ATOM 1968 O O . ARG A 1 242 ? 18.725 -15.855 2.937 1.00 81.19 242 ARG A O 1
ATOM 1975 N N . HIS A 1 243 ? 17.958 -14.416 1.401 1.00 84.62 243 HIS A N 1
ATOM 1976 C CA . HIS A 1 243 ? 17.438 -13.460 2.372 1.00 84.62 243 HIS A CA 1
ATOM 1977 C C . HIS A 1 243 ? 16.104 -13.958 2.947 1.00 84.62 243 HIS A C 1
ATOM 1979 O O . HIS A 1 243 ? 15.106 -14.035 2.227 1.00 84.62 243 HIS A O 1
ATOM 1985 N N . ILE A 1 244 ? 16.062 -14.238 4.254 1.00 86.12 244 ILE A N 1
ATOM 1986 C CA . ILE A 1 244 ? 14.929 -14.910 4.916 1.00 86.12 244 ILE A CA 1
ATOM 1987 C C . ILE A 1 244 ? 13.573 -14.225 4.686 1.00 86.12 244 ILE A C 1
ATOM 1989 O O . ILE A 1 244 ? 12.569 -14.901 4.490 1.00 86.12 244 ILE A O 1
ATOM 1993 N N . VAL A 1 245 ? 13.531 -12.890 4.646 1.00 87.44 245 VAL A N 1
ATOM 1994 C CA . VAL A 1 245 ? 12.280 -12.150 4.386 1.00 87.44 245 VAL A CA 1
ATOM 1995 C C . VAL A 1 245 ? 11.818 -12.333 2.940 1.00 87.44 245 VAL A C 1
ATOM 1997 O O . VAL A 1 245 ? 10.634 -12.515 2.682 1.00 87.44 245 VAL A O 1
ATOM 2000 N N . ASN A 1 246 ? 12.753 -12.346 1.987 1.00 87.12 246 ASN A N 1
ATOM 2001 C CA . ASN A 1 246 ? 12.400 -12.519 0.579 1.00 87.12 246 ASN A CA 1
ATOM 2002 C C . ASN A 1 246 ? 11.915 -13.951 0.349 1.00 87.12 246 ASN A C 1
ATOM 2004 O O . ASN A 1 246 ? 10.945 -14.155 -0.371 1.00 87.12 246 ASN A O 1
ATOM 2008 N N . PHE A 1 247 ? 12.544 -14.929 1.009 1.00 86.12 247 PHE A N 1
ATOM 2009 C CA . PHE A 1 247 ? 12.099 -16.318 1.009 1.00 86.12 247 PHE A CA 1
ATOM 2010 C C . PHE A 1 247 ? 10.645 -16.448 1.474 1.00 86.12 247 PHE A C 1
ATOM 2012 O O . PHE A 1 247 ? 9.820 -16.998 0.747 1.00 86.12 247 PHE A O 1
ATOM 2019 N N . THR A 1 248 ? 10.307 -15.898 2.646 1.00 87.38 248 THR A N 1
ATOM 2020 C CA . THR A 1 248 ? 8.961 -16.039 3.220 1.00 87.38 248 THR A CA 1
ATOM 2021 C C . THR A 1 248 ? 7.888 -15.321 2.407 1.00 87.38 248 THR A C 1
ATOM 2023 O O . THR A 1 248 ? 6.835 -15.906 2.158 1.00 87.38 248 THR A O 1
ATOM 2026 N N . GLN A 1 249 ? 8.139 -14.093 1.941 1.00 88.75 249 GLN A N 1
ATOM 2027 C CA . GLN A 1 249 ? 7.174 -13.362 1.109 1.00 88.75 249 GLN A CA 1
ATOM 2028 C C . GLN A 1 249 ? 6.918 -14.076 -0.223 1.00 88.75 249 GLN A C 1
ATOM 2030 O O . GLN A 1 249 ? 5.771 -14.230 -0.657 1.00 88.75 249 GLN A O 1
ATOM 2035 N N . ARG A 1 250 ? 7.986 -14.584 -0.842 1.00 87.12 250 ARG A N 1
ATOM 2036 C CA . ARG A 1 250 ? 7.955 -15.183 -2.174 1.00 87.12 250 ARG A CA 1
ATOM 2037 C C . ARG A 1 250 ? 7.089 -16.429 -2.289 1.00 87.12 250 ARG A C 1
ATOM 2039 O O . ARG A 1 250 ? 6.566 -16.670 -3.374 1.00 87.12 250 ARG A O 1
ATOM 2046 N N . PHE A 1 251 ? 6.870 -17.179 -1.209 1.00 87.94 251 PHE A N 1
ATOM 2047 C CA . PHE A 1 251 ? 5.924 -18.304 -1.223 1.00 87.94 251 PHE A CA 1
ATOM 2048 C C . PHE A 1 251 ? 4.524 -17.902 -1.688 1.00 87.94 251 PHE A C 1
ATOM 2050 O O . PHE A 1 251 ? 3.821 -18.704 -2.297 1.00 87.94 251 PHE A O 1
ATOM 2057 N N . SER A 1 252 ? 4.114 -16.660 -1.425 1.00 90.62 252 SER A N 1
ATOM 2058 C CA . SER A 1 252 ? 2.791 -16.177 -1.815 1.00 90.62 252 SER A CA 1
ATOM 2059 C C . SER A 1 252 ? 2.701 -15.770 -3.290 1.00 90.62 252 SER A C 1
ATOM 2061 O O . SER A 1 252 ? 1.613 -15.797 -3.864 1.00 90.62 252 SER A O 1
ATOM 2063 N N . TYR A 1 253 ? 3.818 -15.414 -3.932 1.00 92.88 253 TYR A N 1
ATOM 2064 C CA . TYR A 1 253 ? 3.812 -14.756 -5.243 1.00 92.88 253 TYR A CA 1
ATOM 2065 C C . TYR A 1 253 ? 3.220 -15.602 -6.370 1.00 92.88 253 TYR A C 1
ATOM 2067 O O . TYR A 1 253 ? 2.425 -15.056 -7.145 1.00 92.88 253 TYR A O 1
ATOM 2075 N N . PRO A 1 254 ? 3.529 -16.911 -6.477 1.00 92.50 254 PRO A N 1
ATOM 2076 C CA . PRO A 1 254 ? 2.895 -17.756 -7.477 1.00 92.50 254 PRO A CA 1
ATOM 2077 C C . PRO A 1 254 ? 1.369 -17.791 -7.301 1.00 92.50 254 PRO A C 1
ATOM 2079 O O . PRO A 1 254 ? 0.641 -17.564 -8.266 1.00 92.50 254 PRO A O 1
ATOM 2082 N N . GLY A 1 255 ? 0.879 -17.921 -6.063 1.00 93.00 255 GLY A N 1
ATOM 2083 C CA . GLY A 1 255 ? -0.552 -17.875 -5.744 1.00 93.00 255 GLY A CA 1
ATOM 2084 C C . GLY A 1 255 ? -1.204 -16.512 -6.014 1.00 93.00 255 GLY A C 1
ATOM 2085 O O . GLY A 1 255 ? -2.318 -16.450 -6.538 1.00 93.00 255 GLY A O 1
ATOM 2086 N N . ILE A 1 256 ? -0.505 -15.408 -5.727 1.00 95.12 256 ILE A N 1
ATOM 2087 C CA . ILE A 1 256 ? -0.971 -14.050 -6.043 1.00 95.12 256 ILE A CA 1
ATOM 2088 C C . ILE A 1 256 ? -1.164 -13.910 -7.553 1.00 95.12 256 ILE A C 1
ATOM 2090 O O . ILE A 1 256 ? -2.250 -13.535 -7.999 1.00 95.12 256 ILE A O 1
ATOM 2094 N N . TYR A 1 257 ? -0.143 -14.230 -8.351 1.00 96.38 257 TYR A N 1
ATOM 2095 C CA . TYR A 1 257 ? -0.194 -14.024 -9.798 1.00 96.38 257 TYR A CA 1
ATOM 2096 C C . TYR A 1 257 ? -1.031 -15.074 -10.539 1.00 96.38 257 TYR A C 1
ATOM 2098 O O . TYR A 1 257 ? -1.610 -14.758 -11.580 1.00 96.38 257 TYR A O 1
ATOM 2106 N N . PHE A 1 258 ? -1.195 -16.280 -9.983 1.00 95.94 258 PHE A N 1
ATOM 2107 C CA . PHE A 1 258 ? -2.090 -17.315 -10.511 1.00 95.94 258 PHE A CA 1
ATOM 2108 C C . PHE A 1 258 ? -3.512 -16.796 -10.749 1.00 95.94 258 PHE A C 1
ATOM 2110 O O . PHE A 1 258 ? -4.152 -17.174 -11.732 1.00 95.94 258 PHE A O 1
ATOM 2117 N N . GLN A 1 259 ? -3.992 -15.885 -9.895 1.00 94.81 259 GLN A N 1
ATOM 2118 C CA . GLN A 1 259 ? -5.302 -15.255 -10.065 1.00 94.81 259 GLN A CA 1
ATOM 2119 C C . GLN A 1 259 ? -5.455 -14.612 -11.446 1.00 94.81 259 GLN A C 1
ATOM 2121 O O . GLN A 1 259 ? -6.530 -14.679 -12.027 1.00 94.81 259 GLN A O 1
ATOM 2126 N N . GLN A 1 260 ? -4.394 -14.024 -11.994 1.00 97.25 260 GLN A N 1
ATOM 2127 C CA . GLN A 1 260 ? -4.408 -13.442 -13.331 1.00 97.25 260 GLN A CA 1
ATOM 2128 C C . GLN A 1 260 ? -3.936 -14.430 -14.402 1.00 97.25 260 GLN A C 1
ATOM 2130 O O . GLN A 1 260 ? -4.549 -14.517 -15.465 1.00 97.25 260 GLN A O 1
ATOM 2135 N N . SER A 1 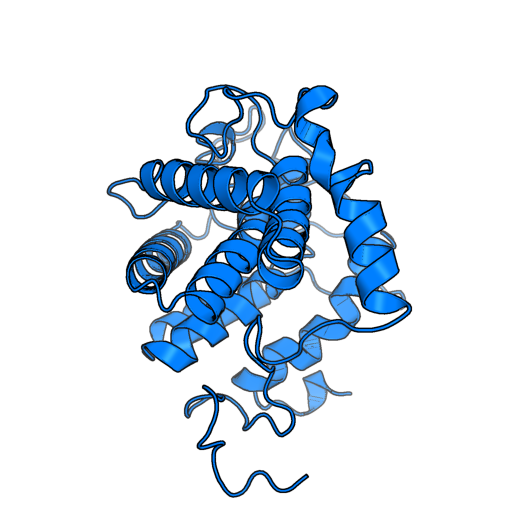261 ? -2.847 -15.164 -14.152 1.00 96.50 261 SER A N 1
ATOM 2136 C CA . SER A 1 261 ? -2.228 -16.022 -15.168 1.00 96.50 261 SER A CA 1
ATOM 2137 C C . SER A 1 261 ? -3.088 -17.239 -15.510 1.00 96.50 261 SER A C 1
ATOM 2139 O O . SER A 1 261 ? -3.092 -17.678 -16.661 1.00 96.50 261 SER A O 1
ATOM 2141 N N . ARG A 1 262 ? -3.816 -17.780 -14.519 1.00 94.62 262 ARG A N 1
ATOM 2142 C CA . ARG A 1 262 ? -4.602 -19.025 -14.600 1.00 94.62 262 ARG A CA 1
ATOM 2143 C C . ARG A 1 262 ? -3.779 -20.220 -15.080 1.00 94.62 262 ARG A C 1
ATOM 2145 O O . ARG A 1 262 ? -4.314 -21.174 -15.641 1.00 94.62 262 ARG A O 1
ATOM 2152 N N . ARG A 1 263 ? -2.460 -20.144 -14.913 1.00 94.88 263 ARG A N 1
ATOM 2153 C CA . ARG A 1 263 ? -1.517 -21.160 -15.365 1.00 94.88 263 ARG A CA 1
ATOM 2154 C C . ARG A 1 263 ? -1.225 -22.123 -14.210 1.00 94.88 263 ARG A C 1
ATOM 2156 O O . ARG A 1 263 ? -0.692 -21.659 -13.204 1.00 94.88 263 ARG A O 1
ATOM 2163 N N . PRO A 1 264 ? -1.552 -23.424 -14.334 1.00 91.88 264 PRO A N 1
ATOM 2164 C CA . PRO A 1 264 ? -1.430 -24.384 -13.232 1.00 91.88 264 PRO A CA 1
ATOM 2165 C C . PRO A 1 264 ? -0.039 -24.453 -12.598 1.00 91.88 264 PRO A C 1
ATOM 2167 O O . PRO A 1 264 ? 0.051 -24.511 -11.382 1.00 91.88 264 PRO A O 1
ATOM 2170 N N . TRP A 1 265 ? 1.028 -24.303 -13.387 1.00 89.81 265 TRP A N 1
ATOM 2171 C CA . TRP A 1 265 ? 2.417 -24.332 -12.908 1.00 89.81 265 TRP A CA 1
ATOM 2172 C C . TRP A 1 265 ? 2.797 -23.202 -11.934 1.00 89.81 265 TRP A C 1
ATOM 2174 O O . TRP A 1 265 ? 3.901 -23.193 -11.411 1.00 89.81 265 TRP A O 1
ATOM 2184 N N . HIS A 1 266 ? 1.934 -22.205 -11.706 1.00 89.00 266 HIS A N 1
ATOM 2185 C CA . HIS A 1 266 ? 2.120 -21.259 -10.597 1.00 89.00 266 HIS A CA 1
ATOM 2186 C C . HIS A 1 266 ? 1.675 -21.842 -9.244 1.00 89.00 266 HIS A C 1
ATOM 2188 O O . HIS A 1 266 ? 1.818 -21.175 -8.230 1.00 89.00 266 HIS A O 1
ATOM 2194 N N . LEU A 1 267 ? 1.075 -23.029 -9.209 1.00 86.06 267 LEU A N 1
ATOM 2195 C CA . LEU A 1 267 ? 0.628 -23.699 -7.984 1.00 86.06 267 LEU A CA 1
ATOM 2196 C C . LEU A 1 267 ? 1.371 -25.019 -7.724 1.00 86.06 267 LEU A C 1
ATOM 2198 O O . LEU A 1 267 ? 1.109 -25.652 -6.703 1.00 86.06 267 LEU A O 1
ATOM 2202 N N . GLU A 1 268 ? 2.238 -25.425 -8.652 1.00 78.81 268 GLU A N 1
ATOM 2203 C CA . GLU A 1 268 ? 3.099 -26.613 -8.584 1.00 78.81 268 GLU A CA 1
ATOM 2204 C C . GLU A 1 268 ? 4.477 -26.230 -8.034 1.00 78.81 268 GLU A C 1
ATOM 2206 O O . GLU A 1 268 ? 5.002 -27.003 -7.203 1.00 78.81 268 GLU A O 1
#

Organism: NCBI:txid412755

Radius of gyration: 19.05 Å; Cα contacts (8 Å, |Δi|>4): 368; chains: 1; bounding box: 50×44×45 Å

Nearest PDB structures (foldseek):
  5x32-assembly1_A  TM=5.784E-01  e=1.807E-01  Marinomonas mediterranea MMB-1
  8wbv-assembly1_A  TM=6.157E-01  e=3.156E-01  Caldicellulosiruptor saccharolyticus DSM 8903
  7d5g-assembly1_A  TM=6.317E-01  e=4.664E-01  Caldicellulosiruptor saccharolyticus DSM 8903
  4z4l-assembly1_A  TM=4.295E-01  e=3.731E-01  Caldicellulosiruptor saccharolyticus DSM 8903
  6gyp-assembly1_B  TM=1.644E-01  e=1.094E-01  Saccharomyces cerevisiae S288C

InterPro domains:
  IPR008928 Six-hairpin glycosidase superfamily [SSF48208] (37-233)
  IPR012878 Non-reducing end beta-L-arabinofuranosidase-like, GH127 catalytic domain [PF07944] (77-233)